Protein AF-A0A1Q6U2V7-F1 (afdb_monomer)

Solvent-accessible surface area (backbone atoms only — not comparable to full-atom values): 14766 Å² total; per-residue (Å²): 138,90,78,89,79,85,92,82,82,86,82,79,78,83,90,72,78,73,65,56,62,60,50,53,52,51,51,52,50,49,48,53,50,51,50,52,50,49,31,55,50,44,8,44,50,31,2,46,49,22,25,51,52,38,48,50,52,51,39,45,74,57,55,39,76,83,50,66,71,57,53,72,73,41,57,75,75,48,32,70,74,65,20,47,67,24,80,90,38,80,85,44,55,62,77,85,74,48,76,66,50,50,51,46,27,37,49,26,1,22,52,18,0,34,51,21,23,59,71,60,39,65,76,85,23,44,68,32,15,54,51,38,32,50,32,36,49,48,11,44,39,47,37,19,50,50,33,28,52,52,47,52,54,53,44,66,76,40,38,76,65,56,55,70,75,47,82,70,65,76,76,67,58,75,64,30,52,51,50,39,52,34,52,67,38,36,62,58,26,52,48,42,53,52,26,36,53,52,11,47,56,50,8,42,51,49,31,34,48,44,30,42,73,75,64,71,37,85,42,78,68,70,92,50,83,70,53,47,33,70,44,47,53,60,53,43,54,26,47,49,45,72,40,86,85,64,77,55,58,71,57,44,64,51,42,37,67,64,33,22,24,48,53,0,33,52,4,19,65,34,45,64,75,79,52,82,103

Foldseek 3Di:
DDDDDDDDDDDDDDDDPPPPVVVVVVVVVVVVVVLLVQLLVLLLVLLLVLLVVLVLVLCVVQPHDPDPVVQVVDDPCPDQLNFDDRPVCNPDTHRDCALVSLLSSLLSLQVSNLVSLCVRHDPQFNLQLVLLSVLCNQLLRVQLSVLLVVLLVVCVVCLVVVLVPQDQDDPDDPVSVVVNQLSSCQVSLVSNVVSNVVSNVVSQVVSQCCCCPVVVARANDDRDPLSCLSVQLSNQSSVCSVDPDDPSNSVSSSCNSVSSSSSSSCSSSGGPVVRPD

Structure (mmCIF, N/CA/C/O backbone):
data_AF-A0A1Q6U2V7-F1
#
_entry.id   AF-A0A1Q6U2V7-F1
#
loop_
_atom_site.group_PDB
_atom_site.id
_atom_site.type_symbol
_atom_site.label_atom_id
_atom_site.label_alt_id
_atom_site.label_comp_id
_atom_site.label_asym_id
_atom_site.label_entity_id
_atom_site.label_seq_id
_atom_site.pdbx_PDB_ins_code
_atom_site.Cartn_x
_atom_site.Cartn_y
_atom_site.Cartn_z
_atom_site.occupancy
_atom_site.B_iso_or_equiv
_atom_site.auth_seq_id
_atom_site.auth_comp_id
_atom_site.auth_asym_id
_atom_site.auth_atom_id
_atom_site.pdbx_PDB_model_num
ATOM 1 N N . MET A 1 1 ? 60.586 58.654 -44.969 1.00 37.75 1 MET A N 1
ATOM 2 C CA . MET A 1 1 ? 59.442 59.356 -45.590 1.00 37.75 1 MET A CA 1
ATOM 3 C C . MET A 1 1 ? 58.289 58.375 -45.659 1.00 37.75 1 MET A C 1
ATOM 5 O O . MET A 1 1 ? 58.408 57.366 -46.337 1.00 37.75 1 MET A O 1
ATOM 9 N N . SER A 1 2 ? 57.264 58.608 -44.839 1.00 32.47 2 SER A N 1
ATOM 10 C CA . SER A 1 2 ? 56.104 57.728 -44.679 1.00 32.47 2 SER A CA 1
ATOM 11 C C . SER A 1 2 ? 55.044 58.091 -45.714 1.00 32.47 2 SER A C 1
ATOM 13 O O . SER A 1 2 ? 54.710 59.267 -45.855 1.00 32.47 2 SER A O 1
ATOM 15 N N . VAL A 1 3 ? 54.545 57.091 -46.433 1.00 36.62 3 VAL A N 1
ATOM 16 C CA . VAL A 1 3 ? 53.457 57.213 -47.405 1.00 36.62 3 VAL A CA 1
ATOM 17 C C . VAL A 1 3 ? 52.292 56.386 -46.870 1.00 36.62 3 VAL A C 1
ATOM 19 O O . VAL A 1 3 ? 52.440 55.189 -46.631 1.00 36.62 3 VAL A O 1
ATOM 22 N N . ASN A 1 4 ? 51.150 57.036 -46.643 1.00 40.50 4 ASN A N 1
ATOM 23 C CA . ASN A 1 4 ? 49.890 56.374 -46.301 1.00 40.50 4 ASN A CA 1
ATOM 24 C C . ASN A 1 4 ? 49.443 55.427 -47.425 1.00 40.50 4 ASN A C 1
ATOM 26 O O . ASN A 1 4 ? 49.663 55.728 -48.601 1.00 40.50 4 ASN A O 1
ATOM 30 N N . PRO A 1 5 ? 48.669 54.384 -47.077 1.00 49.06 5 PRO A N 1
ATOM 31 C CA . PRO A 1 5 ? 47.396 54.239 -47.779 1.00 49.06 5 PRO A CA 1
ATOM 32 C C . PRO A 1 5 ? 46.206 53.819 -46.891 1.00 49.06 5 PRO A C 1
ATOM 34 O O . PRO A 1 5 ? 46.275 52.902 -46.083 1.00 49.06 5 PRO A O 1
ATOM 37 N N . ILE A 1 6 ? 45.104 54.543 -47.100 1.00 38.47 6 ILE A N 1
ATOM 38 C CA . ILE A 1 6 ? 43.754 54.075 -47.466 1.00 38.47 6 ILE A CA 1
ATOM 39 C C . ILE A 1 6 ? 43.190 52.835 -46.734 1.00 38.47 6 ILE A C 1
ATOM 41 O O . ILE A 1 6 ? 43.567 51.690 -46.957 1.00 38.47 6 ILE A O 1
ATOM 45 N N . THR A 1 7 ? 42.146 53.115 -45.955 1.00 46.47 7 THR A N 1
ATOM 46 C CA . THR A 1 7 ? 41.127 52.221 -45.386 1.00 46.47 7 THR A CA 1
ATOM 47 C C . THR A 1 7 ? 40.465 51.275 -46.396 1.00 46.47 7 THR A C 1
ATOM 49 O O . THR A 1 7 ? 39.969 51.739 -47.421 1.00 46.47 7 THR A O 1
ATOM 52 N N . SER A 1 8 ? 40.299 49.990 -46.050 1.00 35.09 8 SER A N 1
ATOM 53 C CA . SER A 1 8 ? 39.273 49.129 -46.661 1.00 35.09 8 SER A CA 1
ATOM 54 C C . SER A 1 8 ? 38.900 47.908 -45.798 1.00 35.09 8 SER A C 1
ATOM 56 O O . SER A 1 8 ? 39.730 47.064 -45.481 1.00 35.09 8 SER A O 1
ATOM 58 N N . PHE A 1 9 ? 37.608 47.858 -45.459 1.00 35.06 9 PHE A N 1
ATOM 59 C CA . PHE A 1 9 ? 36.738 46.696 -45.231 1.00 35.06 9 PHE A CA 1
ATOM 60 C C . PHE A 1 9 ? 37.055 45.652 -44.140 1.00 35.06 9 PHE A C 1
ATOM 62 O O . PHE A 1 9 ? 37.711 44.633 -44.336 1.00 35.06 9 PHE A O 1
ATOM 69 N N . LYS A 1 10 ? 36.353 45.824 -43.011 1.00 39.97 10 LYS A N 1
ATOM 70 C CA . LYS A 1 10 ? 35.999 44.771 -42.053 1.00 39.97 10 LYS A CA 1
ATOM 71 C C . LYS A 1 10 ? 34.926 43.869 -42.682 1.00 39.97 10 LYS A C 1
ATOM 73 O O . LYS A 1 10 ? 33.764 44.260 -42.774 1.00 39.97 10 LYS A O 1
ATOM 78 N N . ALA A 1 11 ? 35.305 42.670 -43.121 1.00 38.69 11 ALA A N 1
ATOM 79 C CA . ALA A 1 11 ? 34.354 41.663 -43.585 1.00 38.69 11 ALA A CA 1
ATOM 80 C C . ALA A 1 11 ? 33.530 41.132 -42.399 1.00 38.69 11 ALA A C 1
ATOM 82 O O . ALA A 1 11 ? 33.998 40.332 -41.589 1.00 38.69 11 ALA A O 1
ATOM 83 N N . ASN A 1 12 ? 32.290 41.602 -42.297 1.00 43.28 12 ASN A N 1
ATOM 84 C CA . ASN A 1 12 ? 31.268 41.052 -41.420 1.00 43.28 12 ASN A CA 1
ATOM 85 C C . ASN A 1 12 ? 30.789 39.719 -42.035 1.00 43.28 12 ASN A C 1
ATOM 87 O O . ASN A 1 12 ? 30.116 39.732 -43.065 1.00 43.28 12 ASN A O 1
ATOM 91 N N . ARG A 1 13 ? 31.161 38.565 -41.459 1.00 40.22 13 ARG A N 1
ATOM 92 C CA . ARG A 1 13 ? 30.546 37.276 -41.838 1.00 40.22 13 ARG A CA 1
ATOM 93 C C . ARG A 1 13 ? 29.178 37.162 -41.158 1.00 40.22 13 ARG A C 1
ATOM 95 O O . ARG A 1 13 ? 29.113 37.357 -39.944 1.00 40.22 13 ARG A O 1
ATOM 102 N N . PRO A 1 14 ? 28.100 36.822 -41.885 1.00 42.38 14 PRO A N 1
ATOM 103 C CA . PRO A 1 14 ? 26.788 36.675 -41.285 1.00 42.38 14 PRO A CA 1
ATOM 104 C C . PRO A 1 14 ? 26.690 35.385 -40.465 1.00 42.38 14 PRO A C 1
ATOM 106 O O . PRO A 1 14 ? 27.111 34.299 -40.864 1.00 42.38 14 PRO A O 1
ATOM 109 N N . SER A 1 15 ? 26.086 35.557 -39.299 1.00 52.28 15 SER A N 1
ATOM 110 C CA . SER A 1 15 ? 25.524 34.560 -38.405 1.00 52.28 15 SER A CA 1
ATOM 111 C C . SER A 1 15 ? 24.563 33.608 -39.127 1.00 52.28 15 SER A C 1
ATOM 113 O O . SER A 1 15 ? 23.520 34.021 -39.625 1.00 52.28 15 SER A O 1
ATOM 115 N N . SER A 1 16 ? 24.866 32.308 -39.138 1.00 46.19 16 SER A N 1
ATOM 116 C CA . SER A 1 16 ? 23.870 31.290 -39.528 1.00 46.19 16 SER A CA 1
ATOM 117 C C . SER A 1 16 ? 24.006 29.918 -38.854 1.00 46.19 16 SER A C 1
ATOM 119 O O . SER A 1 16 ? 23.116 29.093 -39.013 1.00 46.19 16 SER A O 1
ATOM 121 N N . VAL A 1 17 ? 25.017 29.675 -38.012 1.00 48.66 17 VAL A N 1
ATOM 122 C CA . VAL A 1 17 ? 25.205 28.341 -37.394 1.00 48.66 17 VAL A CA 1
ATOM 123 C C . VAL A 1 17 ? 24.427 28.154 -36.075 1.00 48.66 17 VAL A C 1
ATOM 125 O O . VAL A 1 17 ? 24.191 27.036 -35.648 1.00 48.66 17 VAL A O 1
ATOM 128 N N . VAL A 1 18 ? 23.919 29.219 -35.445 1.00 48.44 18 VAL A N 1
ATOM 129 C CA . VAL A 1 18 ? 23.329 29.126 -34.086 1.00 48.44 18 VAL A CA 1
ATOM 130 C C . VAL A 1 18 ? 21.836 28.730 -34.070 1.00 48.44 18 VAL A C 1
ATOM 132 O O . VAL A 1 18 ? 21.309 28.343 -33.027 1.00 48.44 18 VAL A O 1
ATOM 135 N N . ARG A 1 19 ? 21.125 28.789 -35.208 1.00 44.81 19 ARG A N 1
ATOM 136 C CA . ARG A 1 19 ? 19.667 28.533 -35.260 1.00 44.81 19 ARG A CA 1
ATOM 137 C C . ARG A 1 19 ? 19.266 27.062 -35.419 1.00 44.81 19 ARG A C 1
ATOM 139 O O . ARG A 1 19 ? 18.168 26.725 -34.995 1.00 44.81 19 ARG A O 1
ATOM 146 N N . ASN A 1 20 ? 20.115 26.193 -35.972 1.00 47.69 20 ASN A N 1
ATOM 147 C CA . ASN A 1 20 ? 19.744 24.784 -36.170 1.00 47.69 20 ASN A CA 1
ATOM 148 C C . ASN A 1 20 ? 19.912 23.951 -34.895 1.00 47.69 20 ASN A C 1
ATOM 150 O O . ASN A 1 20 ? 18.985 23.240 -34.523 1.00 47.69 20 ASN A O 1
ATOM 154 N N . ASP A 1 21 ? 21.014 24.107 -34.160 1.00 52.41 21 ASP A N 1
ATOM 155 C CA . ASP A 1 21 ? 21.253 23.312 -32.945 1.00 52.41 21 ASP A CA 1
ATOM 156 C C . ASP A 1 21 ? 20.227 23.602 -31.842 1.00 52.41 21 ASP A C 1
ATOM 158 O O . ASP A 1 21 ? 19.814 22.710 -31.105 1.00 52.41 21 ASP A O 1
ATOM 162 N N . SER A 1 22 ? 19.768 24.848 -31.730 1.00 53.72 22 SER A N 1
ATOM 163 C CA . SER A 1 22 ? 18.779 25.244 -30.723 1.00 53.72 22 SER A CA 1
ATOM 164 C C . SER A 1 22 ? 17.346 24.821 -31.077 1.00 53.72 22 SER A C 1
ATOM 166 O O . SER A 1 22 ? 16.538 24.617 -30.171 1.00 53.72 22 SER A O 1
ATOM 168 N N . VAL A 1 23 ? 17.025 24.630 -32.361 1.00 58.09 23 VAL A N 1
ATOM 169 C CA . VAL A 1 23 ? 15.735 24.077 -32.813 1.00 58.09 23 VAL A CA 1
ATOM 170 C C . VAL A 1 23 ? 15.733 22.549 -32.721 1.00 58.09 23 VAL A C 1
ATOM 172 O O . VAL A 1 23 ? 14.785 21.989 -32.176 1.00 58.09 23 VAL A O 1
ATOM 175 N N . VAL A 1 24 ? 16.820 21.886 -33.134 1.00 61.25 24 VAL A N 1
ATOM 176 C CA . VAL A 1 24 ? 16.989 20.423 -33.038 1.00 61.25 24 VAL A CA 1
ATOM 177 C C . VAL A 1 24 ? 16.955 19.955 -31.580 1.00 61.25 24 VAL A C 1
ATOM 179 O O . VAL A 1 24 ? 16.186 19.057 -31.246 1.00 61.25 24 VAL A O 1
ATOM 182 N N . ASN A 1 25 ? 17.674 20.631 -30.673 1.00 65.44 25 ASN A N 1
ATOM 183 C CA . ASN A 1 25 ? 17.613 20.312 -29.240 1.00 65.44 25 ASN A CA 1
ATOM 184 C C . ASN A 1 25 ? 16.200 20.493 -28.662 1.00 65.44 25 ASN A C 1
ATOM 186 O O . ASN A 1 25 ? 15.745 19.688 -27.853 1.00 65.44 25 ASN A O 1
ATOM 190 N N . LYS A 1 26 ? 15.464 21.518 -29.109 1.00 66.12 26 LYS A N 1
ATOM 191 C CA . LYS A 1 26 ? 14.107 21.795 -28.623 1.00 66.12 26 LYS A CA 1
ATOM 192 C C . LYS A 1 26 ? 13.088 20.764 -29.114 1.00 66.12 26 LYS A C 1
ATOM 194 O O . LYS A 1 26 ? 12.164 20.434 -28.371 1.00 66.12 26 LYS A O 1
ATOM 199 N N . GLU A 1 27 ? 13.246 20.247 -30.330 1.00 64.19 27 GLU A N 1
ATOM 200 C CA . GLU A 1 27 ? 12.428 19.153 -30.864 1.00 64.19 27 GLU A CA 1
ATOM 201 C C . GLU A 1 27 ? 12.737 17.814 -30.183 1.00 64.19 27 GLU A C 1
ATOM 203 O O . GLU A 1 27 ? 11.803 17.104 -29.799 1.00 64.19 27 GLU A O 1
ATOM 208 N N . ASP A 1 28 ? 14.013 17.505 -29.946 1.00 65.75 28 ASP A N 1
ATOM 209 C CA . ASP A 1 28 ? 14.442 16.300 -29.229 1.00 65.75 28 ASP A CA 1
ATOM 210 C C . ASP A 1 28 ? 13.991 16.301 -27.764 1.00 65.75 28 ASP A C 1
ATOM 212 O O . ASP A 1 28 ? 13.513 15.281 -27.255 1.00 65.75 28 ASP A O 1
ATOM 216 N N . ASP A 1 29 ? 14.048 17.450 -27.091 1.00 64.38 29 ASP A N 1
ATOM 217 C CA . ASP A 1 29 ? 13.531 17.614 -25.733 1.00 64.38 29 ASP A CA 1
ATOM 218 C C . ASP A 1 29 ? 12.003 17.494 -25.689 1.00 64.38 29 ASP A C 1
ATOM 220 O O . ASP A 1 29 ? 11.448 16.855 -24.788 1.00 64.38 29 ASP A O 1
ATOM 224 N N . LEU A 1 30 ? 11.292 18.035 -26.689 1.00 58.44 30 LEU A N 1
ATOM 225 C CA . LEU A 1 30 ? 9.844 17.847 -26.815 1.00 58.44 30 LEU A CA 1
ATOM 226 C C . LEU A 1 30 ? 9.483 16.378 -27.049 1.00 58.44 30 LEU A C 1
ATOM 228 O O . LEU A 1 30 ? 8.492 15.894 -26.496 1.00 58.44 30 LEU A O 1
ATOM 232 N N . LYS A 1 31 ? 10.266 15.672 -27.867 1.00 64.38 31 LYS A N 1
ATOM 233 C CA . LYS A 1 31 ? 10.055 14.263 -28.201 1.00 64.38 31 LYS A CA 1
ATOM 234 C C . LYS A 1 31 ? 10.317 13.373 -26.988 1.00 64.38 31 LYS A C 1
ATOM 236 O O . LYS A 1 31 ? 9.427 12.611 -26.621 1.00 64.38 31 LYS A O 1
ATOM 241 N N . LYS A 1 32 ? 11.431 13.575 -26.273 1.00 69.31 32 LYS A N 1
ATOM 242 C CA . LYS A 1 32 ? 11.732 12.913 -24.988 1.00 69.31 32 LYS A CA 1
ATOM 243 C C . LYS A 1 32 ? 10.689 13.219 -23.913 1.00 69.31 32 LYS A C 1
ATOM 245 O O . LYS A 1 32 ? 10.326 12.341 -23.132 1.00 69.31 32 LYS A O 1
ATOM 250 N N . SER A 1 33 ? 10.168 14.445 -23.874 1.00 68.06 33 SER A N 1
ATOM 251 C CA . SER A 1 33 ? 9.097 14.845 -22.953 1.00 68.06 33 SER A CA 1
ATOM 252 C C . SER A 1 33 ? 7.771 14.144 -23.269 1.00 68.06 33 SER A C 1
ATOM 254 O O . SER A 1 33 ? 7.110 13.632 -22.363 1.00 68.06 33 SER A O 1
ATOM 256 N N . LYS A 1 34 ? 7.391 14.056 -24.551 1.00 62.81 34 LYS A N 1
ATOM 257 C CA . LYS A 1 34 ? 6.198 13.319 -25.006 1.00 62.81 34 LYS A CA 1
ATOM 258 C C . LYS A 1 34 ? 6.330 11.816 -24.768 1.00 62.81 34 LYS A C 1
ATOM 260 O O . LYS A 1 34 ? 5.407 11.208 -24.239 1.00 62.81 34 LYS A O 1
ATOM 265 N N . GLU A 1 35 ? 7.479 11.234 -25.081 1.00 73.00 35 GLU A N 1
ATOM 266 C CA . GLU A 1 35 ? 7.779 9.820 -24.848 1.00 73.00 35 GLU A CA 1
ATOM 267 C C . GLU A 1 35 ? 7.770 9.487 -23.350 1.00 73.00 35 GLU A C 1
ATOM 269 O O . GLU A 1 35 ? 7.086 8.562 -22.917 1.00 73.00 35 GLU A O 1
ATOM 274 N N . GLY A 1 36 ? 8.384 10.335 -22.521 1.00 73.88 36 GLY A N 1
ATOM 275 C CA . GLY A 1 36 ? 8.311 10.232 -21.065 1.00 73.88 36 GLY A CA 1
ATOM 276 C C . GLY A 1 36 ? 6.885 10.349 -20.510 1.00 73.88 36 GLY A C 1
ATOM 277 O O . GLY A 1 36 ? 6.544 9.650 -19.554 1.00 73.88 36 GLY A O 1
ATOM 278 N N . LYS A 1 37 ? 6.025 11.192 -21.100 1.00 76.44 37 LYS A N 1
ATOM 279 C CA . LYS A 1 37 ? 4.594 11.275 -20.747 1.00 76.44 37 LYS A CA 1
ATOM 280 C C . LYS A 1 37 ? 3.821 10.021 -21.168 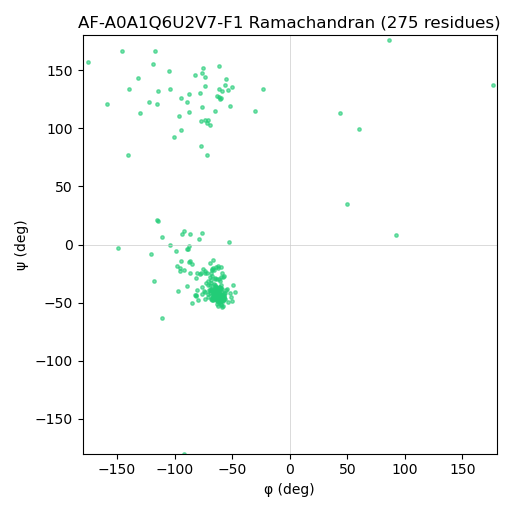1.00 76.44 37 LYS A C 1
ATOM 282 O O . LYS A 1 37 ? 2.982 9.556 -20.395 1.00 76.44 37 LYS A O 1
ATOM 287 N N . ASN A 1 38 ? 4.126 9.449 -22.330 1.00 84.50 38 ASN A N 1
ATOM 288 C CA . ASN A 1 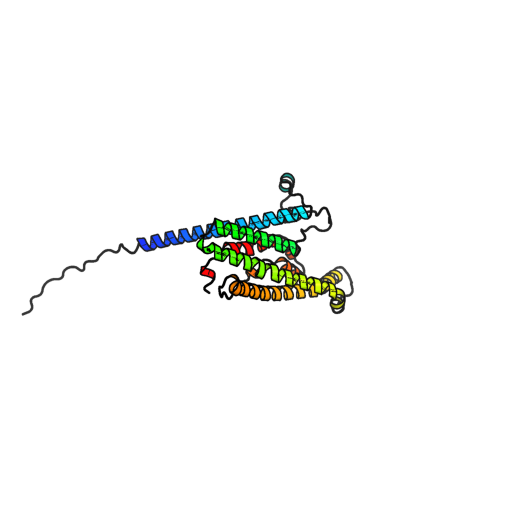38 ? 3.501 8.218 -22.816 1.00 84.50 38 ASN A CA 1
ATOM 289 C C . ASN A 1 38 ? 3.877 7.014 -21.945 1.00 84.50 38 ASN A C 1
ATOM 291 O O . ASN A 1 38 ? 2.993 6.254 -21.561 1.00 84.50 38 ASN A O 1
ATOM 295 N N . ILE A 1 39 ? 5.146 6.902 -21.536 1.00 89.94 39 ILE A N 1
ATOM 296 C CA . ILE A 1 39 ? 5.615 5.875 -20.594 1.00 89.94 39 ILE A CA 1
ATOM 297 C C . ILE A 1 39 ? 4.880 5.993 -19.257 1.00 89.94 39 ILE A C 1
ATOM 299 O O . ILE A 1 39 ? 4.313 5.016 -18.775 1.00 89.94 39 ILE A O 1
ATOM 303 N N . LYS A 1 40 ? 4.846 7.196 -18.665 1.00 91.19 40 LYS A N 1
ATOM 304 C CA . LYS A 1 40 ? 4.146 7.447 -17.391 1.00 91.19 40 LYS A CA 1
ATOM 305 C C . LYS A 1 40 ? 2.676 7.068 -17.458 1.00 91.19 40 LYS A C 1
ATOM 307 O O . LYS A 1 40 ? 2.172 6.429 -16.539 1.00 91.19 40 LYS A O 1
ATOM 312 N N . THR A 1 41 ? 2.012 7.430 -18.549 1.00 91.94 41 THR A N 1
ATOM 313 C CA . THR A 1 41 ? 0.598 7.111 -18.759 1.00 91.94 41 THR A CA 1
ATOM 314 C C . THR A 1 41 ? 0.396 5.609 -18.939 1.00 91.94 41 THR A C 1
ATOM 316 O O . THR A 1 41 ? -0.455 5.033 -18.271 1.00 91.94 41 THR A O 1
ATOM 319 N N . GLY A 1 42 ? 1.210 4.955 -19.773 1.00 92.12 42 GLY A N 1
ATOM 320 C CA . GLY A 1 42 ? 1.142 3.513 -20.008 1.00 92.12 42 GLY A CA 1
ATOM 321 C C . GLY A 1 42 ? 1.358 2.703 -18.731 1.00 92.12 42 GLY A C 1
ATOM 322 O O . GLY A 1 42 ? 0.535 1.857 -18.400 1.00 92.12 42 GLY A O 1
ATOM 323 N N . VAL A 1 43 ? 2.401 3.026 -17.963 1.00 94.50 43 VAL A N 1
ATOM 324 C CA . VAL A 1 43 ? 2.703 2.390 -16.670 1.00 94.50 43 VAL A CA 1
ATOM 325 C C . VAL A 1 43 ? 1.582 2.609 -15.649 1.00 94.50 43 VAL A C 1
ATOM 327 O O . VAL A 1 43 ? 1.202 1.680 -14.935 1.00 94.50 43 VAL A O 1
ATOM 330 N N . ALA A 1 44 ? 1.035 3.825 -15.564 1.00 94.38 44 ALA A N 1
ATOM 331 C CA . ALA A 1 44 ? -0.072 4.116 -14.657 1.00 94.38 44 ALA A CA 1
ATOM 332 C C . ALA A 1 44 ? -1.337 3.337 -15.030 1.00 94.38 44 ALA A C 1
ATOM 334 O O . ALA A 1 44 ? -1.986 2.773 -14.149 1.00 94.38 44 ALA A O 1
ATOM 335 N N . LEU A 1 45 ? -1.656 3.253 -16.324 1.00 94.56 45 LEU A N 1
ATOM 336 C CA . LEU A 1 45 ? -2.797 2.491 -16.820 1.00 94.56 45 LEU A CA 1
ATOM 337 C C . LEU A 1 45 ? -2.642 0.999 -16.533 1.00 94.56 45 LEU A C 1
ATOM 339 O O . LEU A 1 45 ? -3.571 0.390 -16.016 1.00 94.56 45 LEU A O 1
ATOM 343 N N . THR A 1 46 ? -1.485 0.401 -16.810 1.00 95.31 46 THR A N 1
ATOM 344 C CA . THR A 1 46 ? -1.285 -1.035 -16.569 1.00 95.31 46 THR A CA 1
ATOM 345 C C . THR A 1 46 ? -1.238 -1.376 -15.081 1.00 95.31 46 THR A C 1
ATOM 347 O O . THR A 1 46 ? -1.770 -2.414 -14.691 1.00 95.31 46 THR A O 1
ATOM 350 N N . SER A 1 47 ? -0.682 -0.501 -14.237 1.00 95.00 47 SER A N 1
ATOM 351 C CA . SER A 1 47 ? -0.766 -0.631 -12.775 1.00 95.00 47 SER A CA 1
ATOM 352 C C . SER A 1 47 ? -2.225 -0.592 -12.299 1.00 95.00 47 SER A C 1
ATOM 354 O O . SER A 1 47 ? -2.683 -1.507 -11.611 1.00 95.00 47 SER A O 1
ATOM 356 N N . ALA A 1 48 ? -3.001 0.399 -12.754 1.00 92.75 48 ALA A N 1
ATOM 357 C CA . ALA A 1 48 ? -4.420 0.521 -12.424 1.00 92.75 48 ALA A CA 1
ATOM 358 C C . ALA A 1 48 ? -5.254 -0.667 -12.931 1.00 92.75 48 ALA A C 1
ATOM 360 O O . ALA A 1 48 ? -6.152 -1.128 -12.229 1.00 92.75 48 ALA A O 1
ATOM 361 N N . LEU A 1 49 ? -4.945 -1.203 -14.117 1.00 93.50 49 LEU A N 1
ATOM 362 C CA . LEU A 1 49 ? -5.567 -2.422 -14.641 1.00 93.50 49 LEU A CA 1
ATOM 363 C C . LEU A 1 49 ? -5.247 -3.640 -13.765 1.00 93.50 49 LEU A C 1
ATOM 365 O O . LEU A 1 49 ? -6.142 -4.443 -13.492 1.00 93.50 49 LEU A O 1
ATOM 369 N N . GLY A 1 50 ? -4.006 -3.762 -13.287 1.00 94.31 50 GLY A N 1
ATOM 370 C CA . GLY A 1 50 ? -3.602 -4.794 -12.332 1.00 94.31 50 GLY A CA 1
ATOM 371 C C . GLY A 1 50 ? -4.420 -4.722 -11.042 1.00 94.31 50 GLY A C 1
ATOM 372 O O . GLY A 1 50 ? -5.082 -5.695 -10.673 1.00 94.31 50 GLY A O 1
ATOM 373 N N . VAL A 1 51 ? -4.463 -3.545 -10.411 1.00 90.88 51 VAL A N 1
ATOM 374 C CA . VAL A 1 51 ? -5.273 -3.298 -9.205 1.00 90.88 51 VAL A CA 1
ATOM 375 C C . VAL A 1 51 ? -6.751 -3.581 -9.457 1.00 90.88 51 VAL A C 1
ATOM 377 O O . VAL A 1 51 ? -7.369 -4.304 -8.682 1.00 90.88 51 VAL A O 1
ATOM 380 N N . GLY A 1 52 ? -7.325 -3.069 -10.547 1.00 88.38 52 GLY A N 1
ATOM 381 C CA . GLY A 1 52 ? -8.733 -3.275 -10.888 1.00 88.38 52 GLY A CA 1
ATOM 382 C C . GLY A 1 52 ? -9.086 -4.751 -11.084 1.00 88.38 52 GLY A C 1
ATOM 383 O O . GLY A 1 52 ? -10.139 -5.201 -10.633 1.00 88.38 52 GLY A O 1
ATOM 384 N N . THR A 1 53 ? -8.182 -5.528 -11.686 1.00 89.56 53 THR A N 1
ATOM 385 C CA . THR A 1 53 ? -8.350 -6.978 -11.869 1.00 89.56 53 THR A CA 1
ATOM 386 C C . THR A 1 53 ? -8.317 -7.718 -10.531 1.00 89.56 53 THR A C 1
ATOM 388 O O . THR A 1 53 ? -9.184 -8.554 -10.263 1.00 89.56 53 THR A O 1
ATOM 391 N N . ALA A 1 54 ? -7.356 -7.393 -9.662 1.00 89.94 54 ALA A N 1
ATOM 392 C CA . ALA A 1 54 ? -7.279 -7.966 -8.319 1.00 89.94 54 ALA A CA 1
ATOM 393 C C . ALA A 1 54 ? -8.507 -7.595 -7.478 1.00 89.94 54 ALA A C 1
ATOM 395 O O . ALA A 1 54 ? -9.111 -8.466 -6.856 1.00 89.94 54 ALA A O 1
ATOM 396 N N . LEU A 1 55 ? -8.942 -6.339 -7.542 1.00 84.94 55 LEU A N 1
ATOM 397 C CA . LEU A 1 55 ? -10.124 -5.841 -6.848 1.00 84.94 55 LEU A CA 1
ATOM 398 C C . LEU A 1 55 ? -11.400 -6.545 -7.314 1.00 84.94 55 LEU A C 1
ATOM 400 O O . LEU A 1 55 ? -12.222 -6.930 -6.488 1.00 84.94 55 LEU A O 1
ATOM 404 N N . ALA A 1 56 ? -11.548 -6.790 -8.618 1.00 83.75 56 ALA A N 1
ATOM 405 C CA . ALA A 1 56 ? -12.645 -7.595 -9.143 1.00 83.75 56 ALA A CA 1
ATOM 406 C C . ALA A 1 56 ? -12.598 -9.029 -8.585 1.00 83.75 56 ALA A C 1
ATOM 408 O O . ALA A 1 56 ? -13.615 -9.549 -8.125 1.00 83.75 56 ALA A O 1
ATOM 409 N N . CYS A 1 57 ? -11.421 -9.661 -8.562 1.00 85.44 57 CYS A N 1
ATOM 410 C CA . CYS A 1 57 ? -11.251 -11.004 -8.005 1.00 85.44 57 CYS A CA 1
ATOM 411 C C . CYS A 1 57 ? -11.622 -11.067 -6.513 1.00 85.44 57 CYS A C 1
ATOM 413 O O . CYS A 1 57 ? -12.395 -11.941 -6.112 1.00 85.44 57 CYS A O 1
ATOM 415 N N . ILE A 1 58 ? -11.139 -10.112 -5.712 1.00 82.38 58 ILE A N 1
ATOM 416 C CA . ILE A 1 58 ? -11.453 -9.976 -4.282 1.00 82.38 58 ILE A CA 1
ATOM 417 C C . ILE A 1 58 ? -12.958 -9.769 -4.091 1.00 82.38 58 ILE A C 1
ATOM 419 O O . ILE A 1 58 ? -13.590 -10.517 -3.346 1.00 82.38 58 ILE A O 1
ATOM 423 N N . ALA A 1 59 ? -13.566 -8.849 -4.842 1.00 77.12 59 ALA A N 1
ATOM 424 C CA . ALA A 1 59 ? -15.002 -8.603 -4.788 1.00 77.12 59 ALA A CA 1
ATOM 425 C C . ALA A 1 59 ? -15.802 -9.885 -5.092 1.00 77.12 59 ALA A C 1
ATOM 427 O O . ALA A 1 59 ? -16.720 -10.240 -4.353 1.00 77.12 59 ALA A O 1
ATOM 428 N N . LYS A 1 60 ? -15.428 -10.654 -6.123 1.00 80.12 60 LYS A N 1
ATOM 429 C CA . LYS A 1 60 ? -16.086 -11.937 -6.422 1.00 80.12 60 LYS A CA 1
ATOM 430 C C . LYS A 1 60 ? -15.950 -12.938 -5.271 1.00 80.12 60 LYS A C 1
ATOM 432 O O . LYS A 1 60 ? -16.936 -13.590 -4.930 1.00 80.12 60 LYS A O 1
ATOM 437 N N . LYS A 1 61 ? -14.762 -13.055 -4.663 1.00 79.56 61 LYS A N 1
ATOM 438 C CA . LYS A 1 61 ? -14.516 -13.937 -3.504 1.00 79.56 61 LYS A CA 1
ATOM 439 C C . LYS A 1 61 ? -15.367 -13.549 -2.292 1.00 79.56 61 LYS A C 1
ATOM 441 O O . LYS A 1 61 ? -15.904 -14.428 -1.624 1.00 79.56 61 LYS A O 1
ATOM 446 N N . GLN A 1 62 ? -15.556 -12.252 -2.063 1.00 72.75 62 GLN A N 1
ATOM 447 C CA . GLN A 1 62 ? -16.392 -11.708 -0.988 1.00 72.75 62 GLN A CA 1
ATOM 448 C C . GLN A 1 62 ? -17.902 -11.742 -1.308 1.00 72.75 62 GLN A C 1
ATOM 450 O O . GLN A 1 62 ? -18.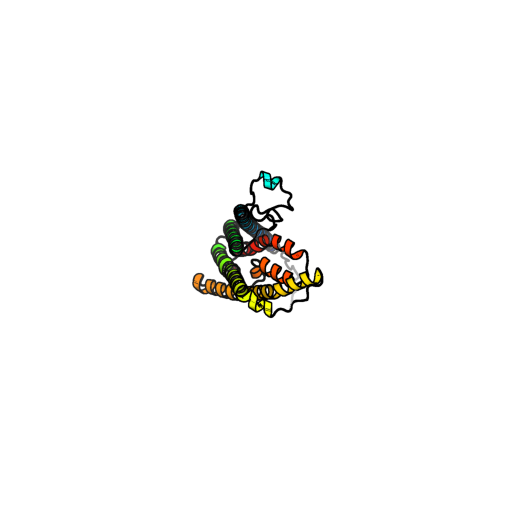724 -11.283 -0.520 1.00 72.75 62 GLN A O 1
ATOM 455 N N . GLY A 1 63 ? -18.303 -12.334 -2.441 1.00 69.06 63 GLY A N 1
ATOM 456 C CA . GLY A 1 63 ? -19.707 -12.573 -2.789 1.00 69.06 63 GLY A CA 1
ATOM 457 C C . GLY A 1 63 ? -20.371 -11.465 -3.610 1.00 69.06 63 GLY A C 1
ATOM 458 O O . GLY A 1 63 ? -21.582 -11.531 -3.849 1.00 69.06 63 GLY A O 1
ATOM 459 N N . PHE A 1 64 ? -19.608 -10.478 -4.085 1.00 69.81 64 PHE A N 1
ATOM 460 C CA . PHE A 1 64 ? -20.104 -9.457 -5.003 1.00 69.81 64 PHE A CA 1
ATOM 461 C C . PHE A 1 64 ? -20.313 -10.029 -6.410 1.00 69.81 64 PHE A C 1
ATOM 463 O O . PHE A 1 64 ? -19.557 -10.866 -6.908 1.00 69.81 64 PHE A O 1
ATOM 470 N N . SER A 1 65 ? -21.355 -9.552 -7.090 1.00 65.38 65 SER A N 1
ATOM 471 C CA . SER A 1 65 ? -21.679 -9.988 -8.449 1.00 65.38 65 SER A CA 1
ATOM 472 C C . SER A 1 65 ? -20.932 -9.144 -9.480 1.00 65.38 65 SER A C 1
ATOM 474 O O . SER A 1 65 ? -21.259 -7.978 -9.665 1.00 65.38 65 SER A O 1
ATOM 476 N N . LEU A 1 66 ? -20.003 -9.754 -10.219 1.00 69.38 66 LEU A N 1
ATOM 477 C CA . LEU A 1 66 ? -19.261 -9.098 -11.309 1.00 69.38 66 LEU A CA 1
ATOM 478 C C . LEU A 1 66 ? -19.967 -9.136 -12.679 1.00 69.38 66 LEU A C 1
ATOM 480 O O . LEU A 1 66 ? -19.366 -8.835 -13.705 1.00 69.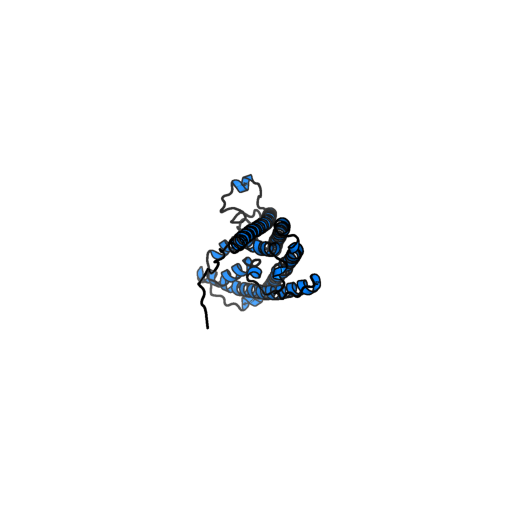38 66 LEU A O 1
ATOM 484 N N . SER A 1 67 ? -21.226 -9.566 -12.739 1.00 71.94 67 SER A N 1
ATOM 485 C CA . SER A 1 67 ? -21.965 -9.665 -14.005 1.00 71.94 67 SER A CA 1
ATOM 486 C C . SER A 1 67 ? -22.099 -8.283 -14.674 1.00 71.94 67 SER A C 1
ATOM 488 O O . SER A 1 67 ? -22.657 -7.387 -14.025 1.00 71.94 67 SER A O 1
ATOM 490 N N . PRO A 1 68 ? -21.702 -8.114 -15.953 1.00 71.56 68 PRO A N 1
ATOM 491 C CA . PRO A 1 68 ? -21.732 -6.824 -16.652 1.00 71.56 68 PRO A CA 1
ATOM 492 C C . PRO A 1 68 ? -23.091 -6.122 -16.588 1.00 71.56 68 PRO A C 1
ATOM 494 O O . PRO A 1 68 ? -23.159 -4.929 -16.306 1.00 71.56 68 PRO A O 1
ATOM 497 N N . SER A 1 69 ? -24.184 -6.874 -16.746 1.00 68.56 69 SER A N 1
ATOM 498 C CA . SER A 1 69 ? -25.547 -6.337 -16.670 1.00 68.56 69 SER A CA 1
ATOM 499 C C . SER A 1 69 ? -25.894 -5.784 -15.288 1.00 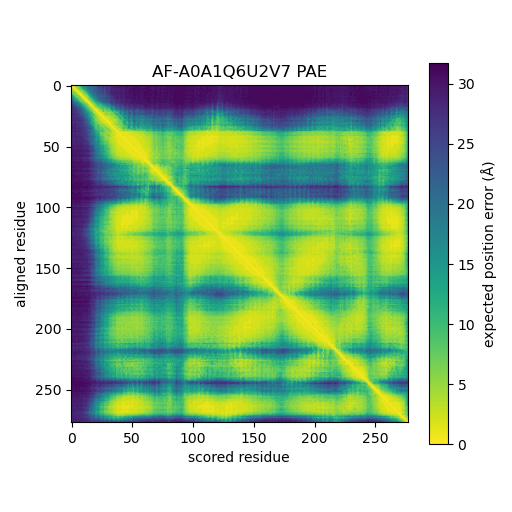68.56 69 SER A C 1
ATOM 501 O O . SER A 1 69 ? -26.557 -4.758 -15.194 1.00 68.56 69 SER A O 1
ATOM 503 N N . LYS A 1 70 ? -25.419 -6.409 -14.200 1.00 67.88 70 LYS A N 1
ATOM 504 C CA . LYS A 1 70 ? -25.647 -5.862 -12.853 1.00 67.88 70 LYS A CA 1
ATOM 505 C C . LYS A 1 70 ? -24.768 -4.651 -12.590 1.00 67.88 70 LYS A C 1
ATOM 507 O O . LYS A 1 70 ? -25.283 -3.693 -12.041 1.00 67.88 70 LYS A O 1
ATOM 512 N N . ILE A 1 71 ? -23.505 -4.649 -13.024 1.00 69.31 71 ILE A N 1
ATOM 513 C CA . ILE A 1 71 ? -22.619 -3.480 -12.877 1.00 69.31 71 ILE A CA 1
ATOM 514 C C . ILE A 1 71 ? -23.204 -2.272 -13.619 1.00 69.31 71 ILE A C 1
ATOM 516 O O . ILE A 1 71 ? -23.329 -1.200 -13.036 1.00 69.31 71 ILE A O 1
ATOM 520 N N . LYS A 1 72 ? -23.641 -2.465 -14.871 1.00 71.81 72 LYS A N 1
ATOM 521 C CA . LYS A 1 72 ? -24.267 -1.421 -15.696 1.00 71.81 72 LYS A CA 1
ATOM 522 C C . LYS A 1 72 ? -25.531 -0.846 -15.054 1.00 71.81 72 LYS A C 1
ATOM 524 O O . LYS A 1 72 ? -25.760 0.355 -15.129 1.00 71.81 72 LYS A O 1
ATOM 529 N N . ASN A 1 73 ? -26.328 -1.700 -14.416 1.00 70.56 73 ASN A N 1
ATOM 530 C CA . ASN A 1 73 ? -27.577 -1.302 -13.768 1.00 70.56 73 ASN A CA 1
ATOM 531 C C . ASN A 1 73 ? -27.379 -0.830 -12.317 1.00 70.56 73 ASN A C 1
ATOM 533 O O . ASN A 1 73 ? -28.350 -0.456 -11.663 1.00 70.56 73 ASN A O 1
ATOM 537 N N . THR A 1 74 ? -26.148 -0.849 -11.799 1.00 65.50 74 THR A N 1
ATOM 538 C CA . THR A 1 74 ? -25.839 -0.384 -10.446 1.00 65.50 74 THR A CA 1
ATOM 539 C C . THR A 1 74 ? -25.393 1.080 -10.498 1.00 65.50 74 THR A C 1
ATOM 541 O O . THR A 1 74 ? -24.445 1.392 -11.226 1.00 65.50 74 THR A O 1
ATOM 544 N N . PRO A 1 75 ? -26.018 1.989 -9.727 1.00 67.00 75 PRO A N 1
ATOM 545 C CA . PRO A 1 75 ? -25.559 3.371 -9.618 1.00 67.00 75 PRO A CA 1
ATOM 546 C C . PRO A 1 75 ? -24.088 3.445 -9.185 1.00 67.00 75 PRO A C 1
ATOM 548 O O . PRO A 1 75 ? -23.664 2.689 -8.319 1.00 67.00 75 PRO A O 1
ATOM 551 N N . ILE A 1 76 ? -23.314 4.395 -9.725 1.00 63.47 76 ILE A N 1
ATOM 552 C CA . ILE A 1 76 ? -21.862 4.530 -9.453 1.00 63.47 76 ILE A CA 1
ATOM 553 C C . ILE A 1 76 ? -21.559 4.617 -7.947 1.00 63.47 76 ILE A C 1
ATOM 555 O O . ILE A 1 76 ? -20.596 4.032 -7.458 1.00 63.47 76 ILE A O 1
ATOM 559 N N . LYS A 1 77 ? -22.418 5.310 -7.187 1.00 58.34 77 LYS A N 1
ATOM 560 C CA . LYS A 1 77 ? -22.312 5.450 -5.722 1.00 58.34 77 LYS A CA 1
ATOM 561 C C . LYS A 1 77 ? -22.415 4.122 -4.957 1.00 58.34 77 LYS A C 1
ATOM 563 O O . LYS A 1 77 ? -22.014 4.076 -3.796 1.00 58.34 77 LYS A O 1
ATOM 568 N N . ASP A 1 78 ? -22.947 3.099 -5.617 1.00 60.31 78 ASP A N 1
ATOM 569 C CA . ASP A 1 78 ? -23.232 1.760 -5.121 1.00 60.31 78 ASP A CA 1
ATOM 570 C C . ASP A 1 78 ? -22.360 0.720 -5.859 1.00 60.31 78 ASP A C 1
ATOM 572 O O . ASP A 1 78 ? -22.683 -0.452 -5.921 1.00 60.31 78 ASP A O 1
ATOM 576 N N . TRP A 1 79 ? -21.238 1.087 -6.474 1.00 62.56 79 TRP A N 1
ATOM 577 C CA . TRP A 1 79 ? -20.298 0.071 -6.970 1.00 62.56 79 TRP A CA 1
ATOM 578 C C . TRP A 1 79 ? -19.509 -0.549 -5.824 1.00 62.56 79 TRP A C 1
ATOM 580 O O . TRP A 1 79 ? -19.234 0.151 -4.866 1.00 62.56 79 TRP A O 1
ATOM 590 N N . ALA A 1 80 ? -19.052 -1.804 -5.927 1.00 58.00 80 ALA A N 1
ATOM 591 C CA . ALA A 1 80 ? -18.306 -2.479 -4.847 1.00 58.00 80 ALA A CA 1
ATOM 592 C C . ALA A 1 80 ? -17.147 -1.632 -4.271 1.00 58.00 80 ALA A C 1
ATOM 594 O O . ALA A 1 80 ? -16.935 -1.618 -3.065 1.00 58.00 80 ALA A O 1
ATOM 595 N N . ILE A 1 81 ? -16.480 -0.844 -5.122 1.00 55.06 81 ILE A N 1
ATOM 596 C CA . ILE A 1 81 ? -15.429 0.123 -4.758 1.00 55.06 81 ILE A CA 1
ATOM 597 C C . ILE A 1 81 ? -15.909 1.339 -3.933 1.00 55.06 81 ILE A C 1
ATOM 599 O O . ILE A 1 81 ? -15.109 1.990 -3.270 1.00 55.06 81 ILE A O 1
ATOM 603 N N . PHE A 1 82 ? -17.205 1.659 -3.968 1.00 52.00 82 PHE A N 1
ATOM 604 C CA . PHE A 1 82 ? -17.843 2.811 -3.324 1.00 52.00 82 PHE A CA 1
ATOM 605 C C . PHE A 1 82 ? -18.904 2.436 -2.268 1.00 52.00 82 PHE A C 1
ATOM 607 O O . PHE A 1 82 ? -19.050 3.189 -1.305 1.00 52.00 82 PHE A O 1
ATOM 614 N N . LYS A 1 83 ? -19.619 1.317 -2.414 1.00 46.09 83 LYS A N 1
ATOM 615 C CA . LYS A 1 83 ? -20.589 0.666 -1.504 1.00 46.09 83 LYS A CA 1
ATOM 616 C C . LYS A 1 83 ? -21.153 -0.553 -2.243 1.00 46.09 83 LYS A C 1
ATOM 618 O O . LYS A 1 83 ? -21.527 -0.368 -3.380 1.00 46.09 83 LYS A O 1
ATOM 623 N N . ILE A 1 84 ? -21.320 -1.731 -1.636 1.00 46.72 84 ILE A N 1
ATOM 624 C CA . ILE A 1 84 ? -22.532 -2.577 -1.796 1.00 46.72 84 ILE A CA 1
ATOM 625 C C . ILE A 1 84 ? -22.469 -3.811 -0.881 1.00 46.72 84 ILE A C 1
ATOM 627 O O . ILE A 1 84 ? -21.411 -4.231 -0.438 1.00 46.72 84 ILE A O 1
ATOM 631 N N . TYR A 1 85 ? -23.659 -4.342 -0.603 1.00 46.06 85 TYR A N 1
ATOM 632 C CA . TYR A 1 85 ? -24.012 -5.596 0.060 1.00 46.06 85 TYR A CA 1
ATOM 633 C C . TYR A 1 85 ? -23.027 -6.768 -0.101 1.00 46.06 85 TYR A C 1
ATOM 635 O O . TYR A 1 85 ? -22.921 -7.388 -1.164 1.00 46.06 85 TYR A O 1
ATOM 643 N N . ASN A 1 86 ? -22.441 -7.158 1.027 1.00 50.31 86 ASN A N 1
ATOM 644 C CA . ASN A 1 86 ? -21.909 -8.489 1.250 1.00 50.31 86 ASN A CA 1
ATOM 645 C C . ASN A 1 86 ? -23.086 -9.450 1.524 1.00 50.31 86 ASN A C 1
ATOM 647 O O . ASN A 1 86 ? -23.825 -9.280 2.491 1.00 50.31 86 ASN A O 1
ATOM 651 N N . LYS A 1 87 ? -23.290 -10.473 0.680 1.00 49.47 87 LYS A N 1
ATOM 652 C CA . LYS A 1 87 ? -24.366 -11.471 0.880 1.00 49.47 87 LYS A CA 1
ATOM 653 C C . LYS A 1 87 ? -24.217 -12.285 2.173 1.00 49.47 87 LYS A C 1
ATOM 655 O O . LYS A 1 87 ? -25.194 -12.890 2.599 1.00 49.47 87 LYS A O 1
ATOM 660 N N . LYS A 1 88 ? -23.013 -12.336 2.752 1.00 51.44 88 LYS A N 1
ATOM 661 C CA . LYS A 1 88 ? -22.710 -13.040 4.005 1.00 51.44 88 LYS A CA 1
ATOM 662 C C . LYS A 1 88 ? -22.761 -12.127 5.235 1.00 51.44 88 LYS A C 1
ATOM 664 O O . LYS A 1 88 ? -22.935 -12.644 6.328 1.00 51.44 88 LYS A O 1
ATOM 669 N N . HIS A 1 89 ? -22.658 -10.810 5.041 1.00 49.91 89 HIS A N 1
ATOM 670 C CA . HIS A 1 89 ? -22.647 -9.798 6.102 1.00 49.91 89 HIS A CA 1
ATOM 671 C C . HIS A 1 89 ? -23.461 -8.561 5.678 1.00 49.91 89 HIS A C 1
ATOM 673 O O . HIS A 1 89 ? -22.889 -7.551 5.265 1.00 49.91 89 HIS A O 1
ATOM 679 N N . PRO A 1 90 ? -24.806 -8.615 5.716 1.00 51.25 90 PRO A N 1
ATOM 680 C CA . PRO A 1 90 ? -25.668 -7.495 5.311 1.00 51.25 90 PRO A CA 1
ATOM 681 C C . PRO A 1 90 ? -25.438 -6.209 6.137 1.00 51.25 90 PRO A C 1
ATOM 683 O O . PRO A 1 90 ? -25.772 -5.106 5.692 1.00 51.25 90 PRO A O 1
ATOM 686 N N . GLU A 1 91 ? -24.834 -6.336 7.318 1.00 46.66 91 GLU A N 1
ATOM 687 C CA . GLU A 1 91 ? -24.378 -5.257 8.193 1.00 46.66 91 GLU A CA 1
ATOM 688 C C . GLU A 1 91 ? -23.055 -4.590 7.764 1.00 46.66 91 GLU A C 1
ATOM 690 O O . GLU A 1 91 ? -22.867 -3.405 8.061 1.00 46.66 91 GLU A O 1
ATOM 695 N N . SER A 1 92 ? -22.167 -5.275 7.027 1.00 45.34 92 SER A N 1
ATOM 696 C CA . SER A 1 92 ? -20.898 -4.707 6.553 1.00 45.34 92 SER A CA 1
ATOM 697 C C . SER A 1 92 ? -21.038 -4.181 5.117 1.00 45.34 92 SER A C 1
ATOM 699 O O . SER A 1 92 ? -21.255 -4.897 4.140 1.00 45.34 92 SER A O 1
ATOM 701 N N . ARG A 1 93 ? -20.992 -2.849 4.985 1.00 48.78 93 ARG A N 1
ATOM 702 C CA . ARG A 1 93 ? -21.229 -2.128 3.716 1.00 48.78 93 ARG A CA 1
ATOM 703 C C . ARG A 1 93 ? -19.946 -1.822 2.929 1.00 48.78 93 ARG A C 1
ATOM 705 O O . ARG A 1 93 ? -20.002 -1.035 1.981 1.00 48.78 93 ARG A O 1
ATOM 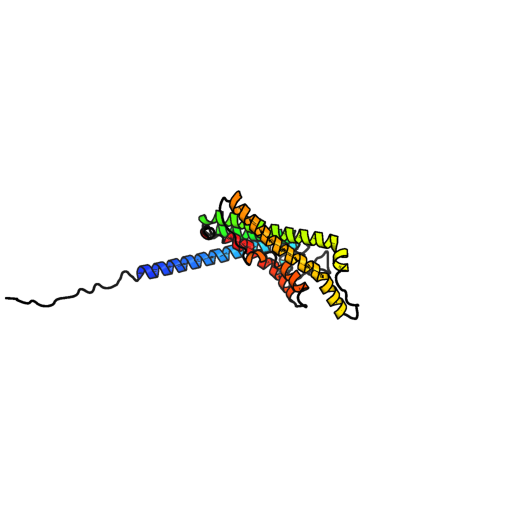712 N N . LEU A 1 94 ? -18.809 -2.381 3.342 1.00 53.81 94 LEU A N 1
ATOM 713 C CA . LEU A 1 94 ? -17.473 -2.104 2.807 1.00 53.81 94 LEU A CA 1
ATOM 714 C C . LEU A 1 94 ? -16.754 -3.428 2.514 1.00 53.81 94 LEU A C 1
ATOM 716 O O . LEU A 1 94 ? -16.924 -4.383 3.267 1.00 53.81 94 LEU A O 1
ATOM 720 N N . MET A 1 95 ? -15.971 -3.478 1.430 1.00 54.31 95 MET A N 1
ATOM 721 C CA . MET A 1 95 ? -15.022 -4.575 1.216 1.00 54.31 95 MET A CA 1
ATOM 722 C C . MET A 1 95 ? -14.026 -4.575 2.374 1.00 54.31 95 MET A C 1
ATOM 724 O O . MET A 1 95 ? -13.407 -3.546 2.651 1.00 54.31 95 MET A O 1
ATOM 728 N N . GLU A 1 96 ? -13.892 -5.713 3.046 1.00 61.53 96 GLU A N 1
ATOM 729 C CA . GLU A 1 96 ? -12.848 -5.910 4.045 1.00 61.53 96 GLU A CA 1
ATOM 730 C C . GLU A 1 96 ? -11.552 -6.151 3.281 1.00 61.53 96 GLU A C 1
ATOM 732 O O . GLU A 1 96 ? -11.385 -7.165 2.605 1.00 61.53 96 GLU A O 1
ATOM 737 N N . ILE A 1 97 ? -10.684 -5.147 3.282 1.00 66.62 97 ILE A N 1
ATOM 738 C CA . ILE A 1 97 ? -9.338 -5.269 2.744 1.00 66.62 97 ILE A CA 1
ATOM 739 C C . ILE A 1 97 ? -8.471 -5.625 3.952 1.00 66.62 97 ILE A C 1
ATOM 741 O O . ILE A 1 97 ? -8.159 -4.752 4.757 1.00 66.62 97 ILE A O 1
ATOM 745 N N . GLU A 1 98 ? -8.165 -6.911 4.127 1.00 73.25 98 GLU A N 1
ATOM 746 C CA . GLU A 1 98 ? -7.235 -7.372 5.158 1.00 73.25 98 GLU A CA 1
ATOM 747 C C . GLU A 1 98 ? -5.802 -7.444 4.599 1.00 73.25 98 GLU A C 1
ATOM 749 O O . GLU A 1 98 ? -5.545 -7.159 3.427 1.00 73.25 98 GLU A O 1
ATOM 754 N N . GLU A 1 99 ? -4.844 -7.856 5.437 1.00 76.81 99 GLU A N 1
ATOM 755 C CA . GLU A 1 99 ? -3.414 -7.973 5.102 1.00 76.81 99 GLU A CA 1
ATOM 756 C C . GLU A 1 99 ? -3.169 -8.701 3.760 1.00 76.81 99 GLU A C 1
ATOM 758 O O . GLU A 1 99 ? -2.318 -8.302 2.959 1.00 76.81 99 GLU A O 1
ATOM 763 N N . ILE A 1 100 ? -3.928 -9.772 3.496 1.00 82.31 100 ILE A N 1
ATOM 764 C CA . ILE A 1 100 ? -3.781 -10.606 2.296 1.00 82.31 100 ILE A CA 1
ATOM 765 C C . ILE A 1 100 ? -4.324 -9.885 1.057 1.00 82.31 100 ILE A C 1
ATOM 767 O O . ILE A 1 100 ? -3.706 -9.949 -0.009 1.00 82.31 100 ILE A O 1
ATOM 771 N N . GLU A 1 101 ? -5.458 -9.198 1.168 1.00 83.75 101 GLU A N 1
ATOM 772 C CA . GLU A 1 101 ? -6.033 -8.382 0.102 1.00 83.75 101 GLU A CA 1
ATOM 773 C C . GLU A 1 101 ? -5.127 -7.193 -0.240 1.00 83.75 101 GLU A C 1
ATOM 775 O O . GLU A 1 101 ? -4.917 -6.933 -1.427 1.00 83.75 101 GLU A O 1
ATOM 780 N N . ILE A 1 102 ? -4.526 -6.526 0.756 1.00 83.31 102 ILE A N 1
ATOM 781 C CA . ILE A 1 102 ? -3.533 -5.456 0.542 1.00 83.31 102 ILE A CA 1
ATOM 782 C C . ILE A 1 102 ? -2.355 -5.999 -0.269 1.00 83.31 102 ILE A C 1
ATOM 784 O O . ILE A 1 102 ? -1.971 -5.412 -1.283 1.00 83.31 102 ILE A O 1
ATOM 788 N N . LEU A 1 103 ? -1.817 -7.160 0.122 1.00 89.75 103 LEU A N 1
ATOM 789 C CA . LEU A 1 103 ? -0.698 -7.785 -0.581 1.00 89.75 103 LEU A CA 1
ATOM 790 C C . LEU A 1 103 ? -1.074 -8.212 -2.009 1.00 89.75 103 LEU A C 1
ATOM 792 O O . LEU A 1 103 ? -0.263 -8.064 -2.923 1.00 89.75 103 LEU A O 1
ATOM 796 N N . GLN A 1 104 ? -2.299 -8.702 -2.232 1.00 90.19 104 GLN A N 1
ATOM 797 C CA . GLN A 1 104 ? -2.803 -9.043 -3.568 1.00 90.19 104 GLN A CA 1
ATOM 798 C C . GLN A 1 104 ? -2.944 -7.807 -4.462 1.00 90.19 104 GLN A C 1
ATOM 800 O O . GLN A 1 104 ? -2.523 -7.840 -5.619 1.00 90.19 104 GLN A O 1
ATOM 805 N N . LEU A 1 105 ? -3.508 -6.716 -3.941 1.00 90.50 105 LEU A N 1
ATOM 806 C CA . LEU A 1 105 ? -3.681 -5.462 -4.675 1.00 90.50 105 LEU A CA 1
ATOM 807 C C . LEU A 1 105 ? -2.329 -4.816 -5.001 1.00 90.50 105 LEU A C 1
ATOM 809 O O . LEU A 1 105 ? -2.087 -4.453 -6.153 1.00 90.50 105 LEU A O 1
ATOM 813 N N . ALA A 1 106 ? -1.425 -4.730 -4.023 1.00 90.75 106 ALA A N 1
ATOM 814 C CA . ALA A 1 106 ? -0.068 -4.231 -4.222 1.00 90.75 106 ALA A CA 1
ATOM 815 C C . ALA A 1 106 ? 0.736 -5.119 -5.186 1.00 90.75 106 ALA A C 1
ATOM 817 O O . ALA A 1 106 ? 1.414 -4.610 -6.075 1.00 90.75 106 ALA A O 1
ATOM 818 N N . GLY A 1 107 ? 0.612 -6.444 -5.071 1.00 94.25 107 GLY A N 1
ATOM 819 C CA . GLY A 1 107 ? 1.232 -7.404 -5.986 1.00 94.25 107 GLY A CA 1
ATOM 820 C C . GLY A 1 107 ? 0.758 -7.238 -7.423 1.00 94.25 107 GLY A C 1
ATOM 821 O O . GLY A 1 107 ? 1.574 -7.176 -8.343 1.00 94.25 107 GLY A O 1
ATOM 822 N N . ALA A 1 108 ? -0.551 -7.100 -7.625 1.00 95.00 108 ALA A N 1
ATOM 823 C CA . ALA A 1 108 ? -1.125 -6.880 -8.946 1.00 95.00 108 ALA A CA 1
ATOM 824 C C . ALA A 1 108 ? -0.750 -5.507 -9.526 1.00 95.00 108 ALA A C 1
ATOM 826 O O . ALA A 1 108 ? -0.468 -5.409 -10.719 1.00 95.00 108 ALA A O 1
ATOM 827 N N . SER A 1 109 ? -0.685 -4.472 -8.686 1.00 96.12 109 SER A N 1
ATOM 828 C CA . SER A 1 109 ? -0.151 -3.153 -9.037 1.00 96.12 109 SER A CA 1
ATOM 829 C C . SER A 1 109 ? 1.291 -3.245 -9.528 1.00 96.12 109 SER A C 1
ATOM 831 O O . SER A 1 109 ? 1.590 -2.807 -10.637 1.00 96.12 109 SER A O 1
ATOM 833 N N . VAL A 1 110 ? 2.181 -3.878 -8.753 1.00 96.62 110 VAL A N 1
ATOM 834 C CA . VAL A 1 110 ? 3.594 -4.053 -9.118 1.00 96.62 110 VAL A CA 1
ATOM 835 C C . VAL A 1 110 ? 3.746 -4.857 -10.400 1.00 96.62 110 VAL A C 1
ATOM 837 O O . VAL A 1 110 ? 4.484 -4.436 -11.289 1.00 96.62 110 VAL A O 1
ATOM 840 N N . ALA A 1 111 ? 3.009 -5.956 -10.551 1.00 96.81 111 ALA A N 1
ATOM 841 C CA . ALA A 1 111 ? 3.023 -6.751 -11.774 1.00 96.81 111 ALA A CA 1
ATOM 842 C C . ALA A 1 111 ? 2.546 -5.941 -12.993 1.00 96.81 111 ALA A C 1
ATOM 844 O O . ALA A 1 111 ? 3.200 -5.953 -14.036 1.00 96.81 111 ALA A O 1
ATOM 845 N N . GLY A 1 112 ? 1.442 -5.199 -12.859 1.00 96.44 112 GLY A N 1
ATOM 846 C CA . GLY A 1 112 ? 0.904 -4.347 -13.919 1.00 96.44 112 GLY A CA 1
ATOM 847 C C . GLY A 1 112 ? 1.847 -3.200 -14.282 1.00 96.44 112 GLY A C 1
ATOM 848 O O . GLY A 1 112 ? 2.105 -2.944 -15.458 1.00 96.44 112 GLY A O 1
ATOM 849 N N . GLY A 1 113 ? 2.418 -2.533 -13.284 1.00 96.19 113 GLY A N 1
ATOM 850 C CA . GLY A 1 113 ? 3.393 -1.464 -13.466 1.00 96.19 113 GLY A CA 1
ATOM 851 C C . GLY A 1 113 ? 4.684 -1.945 -14.127 1.00 96.19 113 GLY A C 1
ATOM 852 O O . GLY A 1 113 ? 5.145 -1.327 -15.086 1.00 96.19 113 GLY A O 1
ATOM 853 N N . LEU A 1 114 ? 5.220 -3.091 -13.694 1.00 96.50 114 LEU A N 1
ATOM 854 C CA . LEU A 1 114 ? 6.374 -3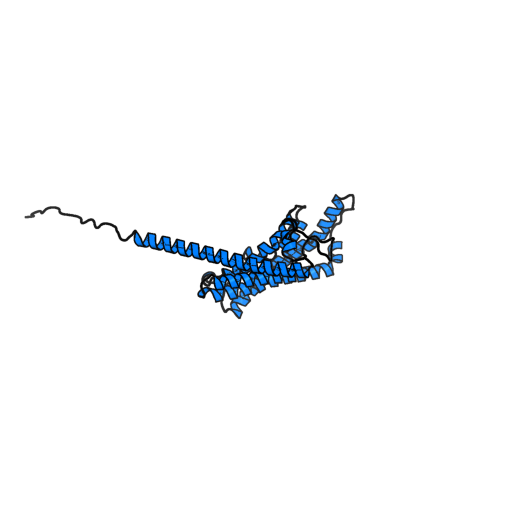.737 -14.321 1.00 96.50 114 LEU A CA 1
ATOM 855 C C . LEU A 1 114 ? 6.081 -4.094 -15.782 1.00 96.50 114 LEU A C 1
ATOM 857 O O . LEU A 1 114 ? 6.873 -3.749 -16.655 1.00 96.50 114 LEU A O 1
ATOM 861 N N . ALA A 1 115 ? 4.939 -4.728 -16.064 1.00 95.62 115 ALA A N 1
ATOM 862 C CA . ALA A 1 115 ? 4.541 -5.076 -17.426 1.00 95.62 115 ALA A CA 1
ATOM 863 C C . ALA A 1 115 ? 4.452 -3.831 -18.322 1.00 95.62 115 ALA A C 1
ATOM 865 O O . ALA A 1 115 ? 5.048 -3.805 -19.397 1.00 95.62 115 ALA A O 1
ATOM 866 N N . GLY A 1 116 ? 3.800 -2.763 -17.853 1.00 93.75 116 GLY A N 1
ATOM 867 C CA . GLY A 1 116 ? 3.755 -1.489 -18.574 1.00 93.75 116 GLY A CA 1
ATOM 868 C C . GLY A 1 116 ? 5.143 -0.896 -18.794 1.00 93.75 116 GLY A C 1
ATOM 869 O O . GLY A 1 116 ? 5.467 -0.471 -19.897 1.00 93.75 116 GLY A O 1
ATOM 870 N N . GLY A 1 117 ? 6.005 -0.923 -17.781 1.00 92.31 117 GLY A N 1
ATOM 871 C CA . GLY A 1 117 ? 7.359 -0.389 -17.885 1.00 92.31 117 GLY A CA 1
ATOM 872 C C . GLY A 1 117 ? 8.263 -1.192 -18.825 1.00 92.31 117 GLY A C 1
ATOM 873 O O . GLY A 1 117 ? 9.203 -0.638 -19.388 1.00 92.31 117 GLY A O 1
ATOM 874 N N . LEU A 1 118 ? 8.003 -2.486 -19.015 1.00 93.19 118 LEU A N 1
ATOM 875 C CA . LEU A 1 118 ? 8.716 -3.319 -19.988 1.00 93.19 118 LEU A CA 1
ATOM 876 C C . LEU A 1 118 ? 8.180 -3.154 -21.417 1.00 93.19 118 LEU A C 1
ATOM 878 O O . LEU A 1 118 ? 8.944 -3.327 -22.363 1.00 93.19 118 LEU A O 1
ATOM 882 N N . VAL A 1 119 ? 6.893 -2.832 -21.571 1.00 93.75 119 VAL A N 1
ATOM 883 C CA . VAL A 1 119 ? 6.248 -2.622 -22.878 1.00 93.75 119 VAL A CA 1
ATOM 884 C C . VAL A 1 119 ? 6.505 -1.217 -23.421 1.00 93.75 119 VAL A C 1
ATOM 886 O O . VAL A 1 119 ? 6.778 -1.068 -24.608 1.00 93.75 119 VAL A O 1
ATOM 889 N N . PHE A 1 120 ? 6.397 -0.192 -22.574 1.00 90.44 120 PHE A N 1
ATOM 890 C CA . PHE A 1 120 ? 6.371 1.204 -23.015 1.00 90.44 120 PHE A CA 1
ATOM 891 C C . PHE A 1 120 ? 7.716 1.934 -22.915 1.00 90.44 120 PHE A C 1
ATOM 893 O O . PHE A 1 120 ? 7.854 2.973 -23.549 1.00 90.44 120 PHE A O 1
ATOM 900 N N . ASP A 1 121 ? 8.683 1.441 -22.135 1.00 89.50 121 ASP A N 1
ATOM 901 C CA . ASP A 1 121 ? 9.984 2.100 -21.925 1.00 89.50 121 ASP A CA 1
ATOM 902 C C . ASP A 1 121 ? 11.156 1.247 -22.439 1.00 89.50 121 ASP A C 1
ATOM 904 O O . ASP A 1 121 ? 11.029 0.050 -22.699 1.00 89.50 121 ASP A O 1
ATOM 908 N N . ASP A 1 122 ? 12.330 1.867 -22.549 1.00 87.25 122 ASP A N 1
ATOM 909 C CA . ASP A 1 122 ? 13.540 1.247 -23.076 1.00 87.25 122 ASP A CA 1
ATOM 910 C C . ASP A 1 122 ? 13.940 -0.033 -22.322 1.00 87.25 122 ASP A C 1
ATOM 912 O O . ASP A 1 122 ? 14.042 -0.070 -21.086 1.00 87.25 122 ASP A O 1
ATOM 916 N N . LYS A 1 123 ? 14.338 -1.060 -23.087 1.00 87.00 123 LYS A N 1
ATOM 917 C CA . LYS A 1 123 ? 14.833 -2.346 -22.558 1.00 87.00 123 LYS A CA 1
ATOM 918 C C . LYS A 1 123 ? 16.035 -2.196 -21.621 1.00 87.00 123 LYS A C 1
ATOM 920 O O . LYS A 1 123 ? 16.205 -3.009 -20.715 1.00 87.00 123 LYS A O 1
ATOM 925 N N . LYS A 1 124 ? 16.843 -1.139 -21.782 1.00 88.88 124 LYS A N 1
ATOM 926 C CA . LYS A 1 124 ? 17.995 -0.845 -20.907 1.00 88.88 124 LYS A CA 1
ATOM 927 C C . LYS A 1 124 ? 17.593 -0.647 -19.440 1.00 88.88 124 LYS A C 1
ATOM 929 O O . LYS A 1 124 ? 18.371 -0.958 -18.545 1.00 88.88 124 LYS A O 1
ATOM 934 N N . ASN A 1 125 ? 16.361 -0.201 -19.189 1.00 90.75 125 ASN A N 1
ATOM 935 C CA . ASN A 1 125 ? 15.833 0.022 -17.846 1.00 90.75 125 ASN A CA 1
ATOM 936 C C . ASN A 1 125 ? 15.184 -1.238 -17.242 1.00 90.75 125 ASN A C 1
ATOM 938 O O . ASN A 1 125 ? 14.780 -1.209 -16.086 1.00 90.75 125 ASN A O 1
ATOM 942 N N . ALA A 1 126 ? 15.076 -2.358 -17.970 1.00 89.94 126 ALA A N 1
ATOM 943 C CA . ALA A 1 126 ? 14.362 -3.551 -17.497 1.00 89.94 126 ALA A CA 1
ATOM 944 C C . ALA A 1 126 ? 14.896 -4.085 -16.153 1.00 89.94 126 ALA A C 1
ATOM 946 O O . ALA A 1 126 ? 14.117 -4.404 -15.256 1.00 89.94 126 ALA A O 1
ATOM 947 N N . LYS A 1 127 ? 16.224 -4.111 -15.973 1.00 89.25 127 LYS A N 1
ATOM 948 C CA . LYS A 1 127 ? 16.855 -4.535 -14.710 1.00 89.25 127 LYS A CA 1
ATOM 949 C C . LYS A 1 127 ? 16.538 -3.588 -13.547 1.00 89.25 127 LYS A C 1
ATOM 951 O O . LYS A 1 127 ? 16.366 -4.054 -12.422 1.00 89.25 127 LYS A O 1
ATOM 956 N N . ALA A 1 128 ? 16.437 -2.282 -13.813 1.00 89.44 128 ALA A N 1
ATOM 957 C CA . ALA A 1 128 ? 16.022 -1.285 -12.824 1.00 89.44 128 ALA A CA 1
ATOM 958 C C . ALA A 1 128 ? 14.611 -1.591 -12.317 1.00 89.44 128 ALA A C 1
ATOM 960 O O . ALA A 1 128 ? 14.385 -1.676 -11.113 1.00 89.44 128 ALA A O 1
ATOM 961 N N . LYS A 1 129 ? 13.690 -1.837 -13.253 1.00 93.19 129 LYS A N 1
ATOM 962 C CA . LYS A 1 129 ? 12.274 -2.093 -12.976 1.00 93.19 129 LYS A CA 1
ATOM 963 C C . LYS A 1 129 ? 12.041 -3.384 -12.213 1.00 93.19 129 LYS A C 1
ATOM 965 O O . LYS A 1 129 ? 11.271 -3.389 -11.259 1.00 93.19 129 LYS A O 1
ATOM 970 N N . ILE A 1 130 ? 12.725 -4.469 -12.583 1.00 92.75 130 ILE A N 1
ATOM 971 C CA . ILE A 1 130 ? 12.620 -5.752 -11.867 1.00 92.75 130 ILE A CA 1
ATOM 972 C C . ILE A 1 130 ? 13.090 -5.591 -10.419 1.00 92.75 130 ILE A C 1
ATOM 974 O O . ILE A 1 130 ? 12.392 -5.996 -9.494 1.00 92.75 130 ILE A O 1
ATOM 978 N N . ARG A 1 131 ? 14.240 -4.948 -10.203 1.00 89.88 131 ARG A N 1
ATOM 979 C CA . ARG A 1 131 ? 14.744 -4.682 -8.852 1.00 89.88 131 ARG A CA 1
ATOM 980 C C . ARG A 1 131 ? 13.806 -3.787 -8.057 1.00 89.88 131 ARG A C 1
ATOM 982 O O . ARG A 1 131 ? 13.521 -4.089 -6.903 1.00 89.88 131 ARG A O 1
ATOM 989 N N . GLU A 1 132 ? 13.304 -2.714 -8.662 1.00 90.88 132 GLU A N 1
ATOM 990 C CA . GLU A 1 132 ? 12.360 -1.838 -7.975 1.00 90.88 132 GLU A CA 1
ATOM 991 C C . GLU A 1 132 ? 11.055 -2.568 -7.653 1.00 90.88 132 GLU A C 1
ATOM 993 O O . GLU A 1 132 ? 10.532 -2.397 -6.562 1.00 90.88 132 GLU A O 1
ATOM 998 N N . SER A 1 133 ? 10.586 -3.461 -8.527 1.00 92.50 133 SER A N 1
ATOM 999 C CA . SER A 1 133 ? 9.433 -4.327 -8.250 1.00 92.50 133 SER A CA 1
ATOM 1000 C C . SER A 1 133 ? 9.651 -5.169 -6.991 1.00 92.50 133 SER A C 1
ATOM 1002 O O . SER A 1 133 ? 8.777 -5.236 -6.129 1.00 92.50 133 SER A O 1
ATOM 1004 N N . VAL A 1 134 ? 10.834 -5.773 -6.852 1.00 91.62 134 VAL A N 1
ATOM 1005 C CA . VAL A 1 134 ? 11.199 -6.570 -5.673 1.00 91.62 134 VAL A CA 1
ATOM 1006 C C . VAL A 1 134 ? 11.293 -5.696 -4.421 1.00 91.62 134 VAL A C 1
ATOM 1008 O O . VAL A 1 134 ? 10.742 -6.064 -3.385 1.00 91.62 134 VAL A O 1
ATOM 1011 N N . ASN A 1 135 ? 11.924 -4.523 -4.508 1.00 90.19 135 ASN A N 1
ATOM 1012 C CA . ASN A 1 135 ? 12.036 -3.602 -3.374 1.00 90.19 135 ASN A CA 1
ATOM 1013 C C . ASN A 1 135 ? 10.671 -3.076 -2.918 1.00 90.19 135 ASN A C 1
ATOM 1015 O O . ASN A 1 135 ? 10.399 -3.027 -1.721 1.00 90.19 135 ASN A O 1
ATOM 1019 N N . GLN A 1 136 ? 9.793 -2.728 -3.859 1.00 88.94 136 GLN A N 1
ATOM 1020 C CA . GLN A 1 136 ? 8.436 -2.287 -3.554 1.00 88.94 136 GLN A CA 1
ATOM 1021 C C . GLN A 1 136 ? 7.644 -3.399 -2.866 1.00 88.94 136 GLN A C 1
ATOM 1023 O O . GLN A 1 136 ? 7.070 -3.175 -1.805 1.00 88.94 136 GLN A O 1
ATOM 1028 N N . MET A 1 137 ? 7.667 -4.617 -3.413 1.00 91.56 137 MET A N 1
ATOM 1029 C CA . MET A 1 137 ? 6.921 -5.735 -2.833 1.00 91.56 137 MET A CA 1
ATOM 1030 C C . MET A 1 137 ? 7.445 -6.160 -1.467 1.00 91.56 137 MET A C 1
ATOM 1032 O O . MET A 1 137 ? 6.658 -6.344 -0.544 1.00 91.56 137 MET A O 1
ATOM 1036 N N . LEU A 1 138 ? 8.756 -6.331 -1.321 1.00 88.62 138 LEU A N 1
ATOM 1037 C CA . LEU A 1 138 ? 9.329 -6.881 -0.096 1.00 88.62 138 LEU A CA 1
ATOM 1038 C C . LEU A 1 138 ? 9.555 -5.800 0.957 1.00 88.62 138 LEU A C 1
ATOM 1040 O O . LEU A 1 138 ? 9.134 -5.953 2.100 1.00 88.62 138 LEU A O 1
ATOM 1044 N N . GLY A 1 139 ? 10.206 -4.707 0.575 1.00 85.44 139 GLY A N 1
ATOM 1045 C CA . GLY A 1 139 ? 10.577 -3.644 1.496 1.00 85.44 139 GLY A CA 1
ATOM 1046 C C . GLY A 1 139 ? 9.427 -2.707 1.826 1.00 85.44 139 GLY A C 1
ATOM 1047 O O . GLY A 1 139 ? 9.191 -2.431 2.995 1.00 85.44 139 GLY A O 1
ATOM 1048 N N . ASN A 1 140 ? 8.692 -2.235 0.820 1.00 87.06 140 ASN A N 1
ATOM 1049 C CA . ASN A 1 140 ? 7.696 -1.183 1.038 1.00 87.06 140 ASN A CA 1
ATOM 1050 C C . ASN A 1 140 ? 6.290 -1.708 1.345 1.00 87.06 140 ASN A C 1
ATOM 1052 O O . ASN A 1 140 ? 5.497 -0.973 1.922 1.00 87.06 140 ASN A O 1
ATOM 1056 N N . VAL A 1 141 ? 5.965 -2.946 0.969 1.00 87.88 141 VAL A N 1
ATOM 1057 C CA . VAL A 1 141 ? 4.625 -3.523 1.164 1.00 87.88 141 VAL A CA 1
ATOM 1058 C C . VAL A 1 141 ? 4.659 -4.631 2.210 1.00 87.88 141 VAL A C 1
ATOM 1060 O O . VAL A 1 141 ? 4.050 -4.488 3.266 1.00 87.88 141 VAL A O 1
ATOM 1063 N N . LEU A 1 142 ? 5.387 -5.721 1.956 1.00 90.81 142 LEU A N 1
ATOM 1064 C CA . LEU A 1 142 ? 5.332 -6.920 2.793 1.00 90.81 142 LEU A CA 1
ATOM 1065 C C . LEU A 1 142 ? 5.820 -6.666 4.220 1.00 90.81 142 LEU A C 1
ATOM 1067 O O . LEU A 1 142 ? 5.129 -7.033 5.165 1.00 90.81 142 LEU A O 1
ATOM 1071 N N . VAL A 1 143 ? 7.003 -6.064 4.387 1.00 91.00 143 VAL A N 1
ATOM 1072 C CA . VAL A 1 143 ? 7.584 -5.855 5.722 1.00 91.00 143 VAL A CA 1
ATOM 1073 C C . VAL A 1 143 ? 6.698 -4.956 6.594 1.00 91.00 143 VAL A C 1
ATOM 1075 O O . VAL A 1 143 ? 6.392 -5.377 7.711 1.00 91.00 143 VAL A O 1
ATOM 1078 N N . PRO A 1 144 ? 6.219 -3.780 6.138 1.00 87.44 144 PRO A N 1
ATOM 1079 C CA . PRO A 1 144 ? 5.366 -2.961 6.987 1.00 87.44 144 PRO A CA 1
ATOM 1080 C C . PRO A 1 144 ? 3.989 -3.589 7.248 1.00 87.44 144 PRO A C 1
ATOM 1082 O O . PRO A 1 144 ? 3.561 -3.563 8.400 1.00 87.44 144 PRO A O 1
ATOM 1085 N N . VAL A 1 145 ? 3.356 -4.249 6.262 1.00 87.69 145 VAL A N 1
ATOM 1086 C CA . VAL A 1 145 ? 2.099 -5.001 6.487 1.00 87.69 145 VAL A CA 1
ATOM 1087 C C . VAL A 1 145 ? 2.306 -6.094 7.538 1.00 87.69 145 VAL A C 1
ATOM 1089 O O . VAL A 1 145 ? 1.508 -6.228 8.462 1.00 87.69 145 VAL A O 1
ATOM 1092 N N . ALA A 1 146 ? 3.404 -6.851 7.459 1.00 89.94 146 ALA A N 1
ATOM 1093 C CA . ALA A 1 146 ? 3.715 -7.889 8.438 1.00 89.94 146 ALA A CA 1
ATOM 1094 C C . ALA A 1 146 ? 3.982 -7.311 9.839 1.00 89.94 146 ALA A C 1
ATOM 1096 O O . ALA A 1 146 ? 3.559 -7.899 10.836 1.00 89.94 146 ALA A O 1
ATOM 1097 N N . CYS A 1 147 ? 4.652 -6.158 9.933 1.00 89.81 147 CYS A N 1
ATOM 1098 C CA . CYS A 1 147 ? 4.859 -5.455 11.198 1.00 89.81 147 CYS A CA 1
ATOM 1099 C C . CYS A 1 147 ? 3.533 -4.996 11.818 1.00 89.81 147 CYS A C 1
ATOM 1101 O O . CYS A 1 147 ? 3.305 -5.255 13.001 1.00 89.81 147 CYS A O 1
ATOM 1103 N N . VAL A 1 148 ? 2.650 -4.370 11.035 1.00 85.75 148 VAL A N 1
ATOM 1104 C CA . VAL A 1 148 ? 1.325 -3.937 11.504 1.00 85.75 148 VAL A CA 1
ATOM 1105 C C . VAL A 1 148 ? 0.474 -5.141 11.910 1.00 85.75 148 VAL A C 1
ATOM 1107 O O . VAL A 1 148 ? -0.071 -5.157 13.015 1.00 85.75 148 VAL A O 1
ATOM 1110 N N . GLY A 1 149 ? 0.428 -6.190 11.088 1.00 85.88 149 GLY A N 1
ATOM 1111 C CA . GLY A 1 149 ? -0.310 -7.416 11.388 1.00 85.88 149 GLY A CA 1
ATOM 1112 C C . GLY A 1 149 ? 0.191 -8.124 12.648 1.00 85.88 149 GLY A C 1
ATOM 1113 O O . GLY A 1 149 ? -0.592 -8.529 13.513 1.00 85.88 149 GLY A O 1
ATOM 1114 N N . GLY A 1 150 ? 1.512 -8.208 12.821 1.00 89.00 150 GLY A N 1
ATOM 1115 C CA . GLY A 1 150 ? 2.140 -8.738 14.031 1.00 89.00 150 GLY A CA 1
ATOM 1116 C C . GLY A 1 150 ? 1.793 -7.924 15.280 1.00 89.00 150 GLY A C 1
ATOM 1117 O O . GLY A 1 150 ? 1.389 -8.494 16.297 1.00 89.00 150 GLY A O 1
ATOM 1118 N N . ALA A 1 151 ? 1.883 -6.595 15.194 1.00 88.69 151 ALA A N 1
ATOM 1119 C CA . ALA A 1 151 ? 1.536 -5.694 16.288 1.00 88.69 151 ALA A CA 1
ATOM 1120 C C . ALA A 1 151 ? 0.044 -5.766 16.647 1.00 88.69 151 ALA A C 1
ATOM 1122 O O . ALA A 1 151 ? -0.297 -5.848 17.826 1.00 88.69 151 ALA A O 1
ATOM 1123 N N . SER A 1 152 ? -0.840 -5.835 15.650 1.00 85.81 152 SER A N 1
ATOM 1124 C CA . SER A 1 152 ? -2.287 -6.004 15.830 1.00 85.81 152 SER A CA 1
ATOM 1125 C C . SER A 1 152 ? -2.622 -7.312 16.556 1.00 85.81 152 SER A C 1
ATOM 1127 O O . SER A 1 152 ? -3.392 -7.324 17.519 1.00 85.81 152 SER A O 1
ATOM 1129 N N . ARG A 1 153 ? -1.979 -8.426 16.179 1.00 87.69 153 ARG A N 1
ATOM 1130 C CA . ARG A 1 153 ? -2.140 -9.718 16.873 1.00 87.69 153 ARG A CA 1
ATOM 1131 C C . ARG A 1 153 ? -1.637 -9.661 18.314 1.00 87.69 153 ARG A C 1
ATOM 1133 O O . ARG A 1 153 ? -2.268 -10.239 19.199 1.00 87.69 153 ARG A O 1
ATOM 1140 N N . LEU A 1 154 ? -0.521 -8.975 18.565 1.00 89.00 154 LEU A N 1
ATOM 1141 C CA . LEU A 1 154 ? 0.012 -8.801 19.916 1.00 89.00 154 LEU A CA 1
ATOM 1142 C C . LEU A 1 154 ? -0.899 -7.911 20.773 1.00 89.00 154 LEU A C 1
ATOM 1144 O O . LEU A 1 154 ? -1.128 -8.231 21.939 1.00 89.00 154 LEU A O 1
ATOM 1148 N N . TYR A 1 155 ? -1.458 -6.847 20.193 1.00 87.12 155 TYR A N 1
ATOM 1149 C CA . TYR A 1 155 ? -2.439 -5.990 20.849 1.00 87.12 155 TYR A CA 1
ATOM 1150 C C . TYR A 1 155 ? -3.674 -6.788 21.262 1.00 87.12 155 TYR A C 1
ATOM 1152 O O . TYR A 1 155 ? -3.998 -6.806 22.443 1.00 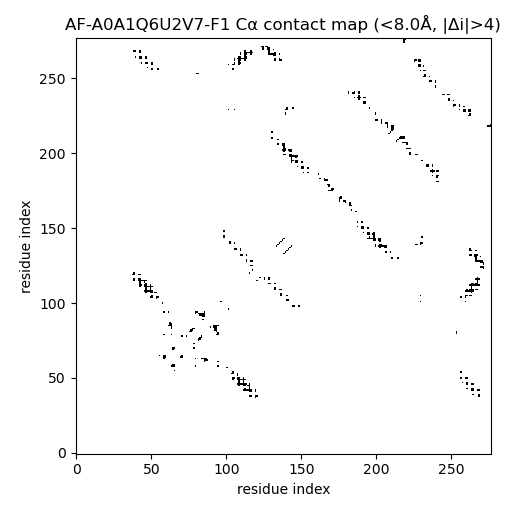87.12 155 TYR A O 1
ATOM 1160 N N . LYS A 1 156 ? -4.292 -7.539 20.340 1.00 86.44 156 LYS A N 1
ATOM 1161 C CA . LYS A 1 156 ? -5.477 -8.369 20.628 1.00 86.44 156 LYS A CA 1
ATOM 1162 C C . LYS A 1 156 ? -5.242 -9.363 21.771 1.00 86.44 156 LYS A C 1
ATOM 1164 O O . LYS A 1 156 ? -6.107 -9.544 22.619 1.00 86.44 156 LYS A O 1
ATOM 1169 N N . LYS A 1 157 ? -4.051 -9.971 21.852 1.00 91.31 157 LYS A N 1
ATOM 1170 C CA . LYS A 1 157 ? -3.687 -10.877 22.961 1.00 91.31 157 LYS A CA 1
ATOM 1171 C C . LYS A 1 157 ? -3.609 -10.178 24.322 1.00 91.31 157 LYS A C 1
ATOM 1173 O O . LYS A 1 157 ? -3.849 -10.816 25.340 1.00 91.31 157 LYS A O 1
ATOM 1178 N N . ASN A 1 158 ? -3.265 -8.892 24.341 1.00 90.31 158 ASN A N 1
ATOM 1179 C CA . ASN A 1 158 ? -3.051 -8.107 25.558 1.00 90.31 158 ASN A CA 1
ATOM 1180 C C . ASN A 1 158 ? -4.133 -7.037 25.781 1.00 90.31 158 ASN A C 1
ATOM 1182 O O . ASN A 1 158 ? -4.019 -6.236 26.710 1.00 90.31 158 ASN A O 1
ATOM 1186 N N . GLU A 1 159 ? -5.186 -7.027 24.963 1.00 85.81 159 GLU A N 1
ATOM 1187 C CA . GLU A 1 159 ? -6.183 -5.958 24.893 1.00 85.81 159 GLU A CA 1
ATOM 1188 C C . GLU A 1 159 ? -6.824 -5.705 26.257 1.00 85.81 159 GLU A C 1
ATOM 1190 O O . GLU A 1 159 ? -6.847 -4.574 26.732 1.00 85.81 159 GLU A O 1
ATOM 1195 N N . ALA A 1 160 ? -7.240 -6.766 26.951 1.00 85.88 160 ALA A N 1
ATOM 1196 C CA . ALA A 1 160 ? -7.835 -6.657 28.279 1.00 85.88 160 ALA A CA 1
ATOM 1197 C C . ALA A 1 160 ? -6.886 -6.036 29.319 1.00 85.88 160 ALA A C 1
ATOM 1199 O O . ALA A 1 160 ? -7.348 -5.381 30.247 1.00 85.88 160 ALA A O 1
ATOM 1200 N N . SER A 1 161 ? -5.571 -6.233 29.193 1.00 88.88 161 SER A N 1
ATOM 1201 C CA . SER A 1 161 ? -4.582 -5.609 30.082 1.00 88.88 161 SER A CA 1
ATOM 1202 C C . SER A 1 161 ? -4.380 -4.135 29.734 1.00 88.88 161 SER A C 1
ATOM 1204 O O . SER A 1 161 ? -4.363 -3.276 30.613 1.00 88.88 161 SER A O 1
ATOM 1206 N N . ILE A 1 162 ? -4.306 -3.821 28.440 1.00 85.81 162 ILE A N 1
ATOM 1207 C CA . ILE A 1 162 ? -4.098 -2.456 27.950 1.00 85.81 162 ILE A CA 1
ATOM 1208 C C . ILE A 1 162 ? -5.320 -1.585 28.259 1.00 85.81 162 ILE A C 1
ATOM 1210 O O . ILE A 1 162 ? -5.179 -0.511 28.837 1.00 85.81 162 ILE A O 1
ATOM 1214 N N . LEU A 1 163 ? -6.528 -2.070 27.961 1.00 85.44 163 LEU A N 1
ATOM 1215 C CA . LEU A 1 163 ? -7.773 -1.327 28.158 1.00 85.44 163 LEU A CA 1
ATOM 1216 C C . LEU A 1 163 ? -8.102 -1.055 29.632 1.00 85.44 163 LEU A C 1
ATOM 1218 O O . LEU A 1 163 ? -8.829 -0.103 29.908 1.00 85.44 163 LEU A O 1
ATOM 1222 N N . LYS A 1 164 ? -7.559 -1.833 30.581 1.00 85.94 164 LYS A N 1
ATOM 1223 C CA . LYS A 1 164 ? -7.693 -1.560 32.027 1.00 85.94 164 LYS A CA 1
ATOM 1224 C C . LYS A 1 164 ? -7.014 -0.261 32.455 1.00 85.94 164 LYS A C 1
ATOM 1226 O O . LYS A 1 164 ? -7.457 0.358 33.413 1.00 85.94 164 LYS A O 1
ATOM 1231 N N . HIS A 1 165 ? -5.958 0.141 31.755 1.00 85.56 165 HIS A N 1
ATOM 1232 C CA . HIS A 1 165 ? -5.202 1.357 32.055 1.00 85.56 165 HIS A CA 1
ATOM 1233 C C . HIS A 1 165 ? -5.757 2.585 31.322 1.00 85.56 165 HIS A C 1
ATOM 1235 O O . HIS A 1 165 ? -5.276 3.697 31.528 1.00 85.56 165 HIS A O 1
ATOM 1241 N N . ILE A 1 166 ? -6.767 2.397 30.465 1.00 83.81 166 ILE A N 1
ATOM 1242 C CA . ILE A 1 166 ? -7.401 3.485 29.732 1.00 83.81 166 ILE A CA 1
ATOM 1243 C C . ILE A 1 166 ? -8.555 4.045 30.566 1.00 83.81 166 ILE A C 1
ATOM 1245 O O . ILE A 1 166 ? -9.477 3.295 30.901 1.00 83.81 166 ILE A O 1
ATOM 1249 N N . PRO A 1 167 ? -8.546 5.352 30.887 1.00 80.19 167 PRO A N 1
ATOM 1250 C CA . PRO A 1 167 ? -9.637 5.969 31.624 1.00 80.19 167 PRO A CA 1
ATOM 1251 C C . PRO A 1 167 ? -10.938 5.860 30.821 1.00 80.19 167 PRO A C 1
ATOM 1253 O O . PRO A 1 167 ? -10.963 6.129 29.621 1.00 80.19 167 PRO A O 1
ATOM 1256 N N . GLN A 1 168 ? -12.024 5.462 31.484 1.00 79.19 168 GLN A N 1
ATOM 1257 C CA . GLN A 1 168 ? -13.359 5.394 30.888 1.00 79.19 168 GLN A CA 1
ATOM 1258 C C . GLN A 1 168 ? -14.265 6.410 31.578 1.00 79.19 168 GLN A C 1
ATOM 1260 O O . GLN A 1 168 ? -14.309 6.494 32.805 1.00 79.19 168 GLN A O 1
ATOM 1265 N N . MET A 1 169 ? -14.990 7.190 30.785 1.00 75.38 169 MET A N 1
ATOM 1266 C CA . MET A 1 169 ? -16.014 8.095 31.289 1.00 75.38 169 MET A CA 1
ATOM 1267 C C . MET A 1 169 ? -17.266 7.312 31.675 1.00 75.38 169 MET A C 1
ATOM 1269 O O . MET A 1 169 ? -17.624 6.321 31.039 1.00 75.38 169 MET A O 1
ATOM 1273 N N . VAL A 1 170 ? -17.977 7.793 32.693 1.00 78.00 170 VAL A N 1
ATOM 1274 C CA . VAL A 1 170 ? -19.297 7.263 33.049 1.00 78.00 170 VAL A CA 1
ATOM 1275 C C . VAL A 1 170 ? -20.261 7.518 31.885 1.00 78.00 170 VAL A C 1
ATOM 1277 O O . VAL A 1 170 ? -20.376 8.653 31.416 1.00 78.00 170 VAL A O 1
ATOM 1280 N N . GLU A 1 171 ? -20.952 6.476 31.416 1.00 76.44 171 GLU A N 1
ATOM 1281 C CA . GLU A 1 171 ? -21.843 6.536 30.249 1.00 76.44 171 GLU A CA 1
ATOM 1282 C C . GLU A 1 171 ? -23.138 7.310 30.548 1.00 76.44 171 GLU A C 1
ATOM 1284 O O . GLU A 1 171 ? -24.214 6.754 30.750 1.00 76.44 171 GLU A O 1
ATOM 1289 N N . LYS A 1 172 ? -23.038 8.640 30.578 1.00 72.19 172 LYS A N 1
ATOM 1290 C CA . LYS A 1 172 ? -24.173 9.565 30.599 1.00 72.19 172 LYS A CA 1
ATOM 1291 C C . LYS A 1 172 ? -24.396 10.115 29.189 1.00 72.19 172 LYS A C 1
ATOM 1293 O O . LYS A 1 172 ? -23.754 11.079 28.774 1.00 72.19 172 LYS A O 1
ATOM 1298 N N . GLY A 1 173 ? -25.266 9.461 28.420 1.00 79.50 173 GLY A N 1
ATOM 1299 C CA . GLY A 1 173 ? -25.711 9.916 27.096 1.00 79.50 173 GLY A CA 1
ATOM 1300 C C . GLY A 1 173 ? -24.829 9.510 25.904 1.00 79.50 173 GLY A C 1
ATOM 1301 O O . GLY A 1 173 ? -23.772 8.904 26.039 1.00 79.50 173 GLY A O 1
ATOM 1302 N N . LYS A 1 174 ? -25.275 9.851 24.686 1.00 74.44 174 LYS A N 1
ATOM 1303 C CA . LYS A 1 174 ? -24.631 9.419 23.425 1.00 74.44 174 LYS A CA 1
ATOM 1304 C C . LYS A 1 174 ? -23.183 9.910 23.275 1.00 74.44 174 LYS A C 1
ATOM 1306 O O . LYS A 1 174 ? -22.382 9.231 22.640 1.00 74.44 174 LYS A O 1
ATOM 1311 N N . THR A 1 175 ? -22.843 11.059 23.857 1.00 74.25 175 THR A N 1
ATOM 1312 C CA . THR A 1 175 ? -21.507 11.667 23.760 1.00 74.25 175 THR A CA 1
ATOM 1313 C C . THR A 1 175 ? -20.456 10.885 24.547 1.00 74.25 175 THR A C 1
ATOM 1315 O O . THR A 1 175 ? -19.401 10.574 24.004 1.00 74.25 175 THR A O 1
ATOM 1318 N N . SER A 1 176 ? -20.754 10.477 25.784 1.00 76.94 176 SER A N 1
ATOM 1319 C CA . SER A 1 176 ? -19.825 9.690 26.613 1.00 76.94 176 SER A CA 1
ATOM 1320 C C . SER A 1 176 ? -19.564 8.294 26.034 1.00 76.94 176 SER A C 1
ATOM 1322 O O . SER A 1 176 ? -18.431 7.821 26.069 1.00 76.94 176 SER A O 1
ATOM 1324 N N . VAL A 1 177 ? -20.564 7.681 25.388 1.00 76.44 177 VAL A N 1
ATOM 1325 C CA . VAL A 1 177 ? -20.400 6.422 24.635 1.00 76.44 177 VAL A CA 1
ATOM 1326 C C . VAL A 1 177 ? -19.447 6.592 23.445 1.00 76.44 177 VAL A C 1
ATOM 1328 O O . VAL A 1 177 ? -18.618 5.721 23.180 1.00 76.44 177 VAL A O 1
ATOM 1331 N N . VAL A 1 178 ? -19.538 7.709 22.714 1.00 76.56 178 VAL A N 1
ATOM 1332 C CA . VAL A 1 178 ? -18.621 8.006 21.599 1.00 76.56 178 VAL A CA 1
ATOM 1333 C C . VAL A 1 178 ? -17.203 8.236 22.116 1.00 76.56 178 VAL A C 1
ATOM 1335 O O . VAL A 1 178 ? -16.269 7.641 21.579 1.00 76.56 178 VAL A O 1
ATOM 1338 N N . CYS A 1 179 ? -17.034 9.018 23.180 1.00 74.88 179 CYS A N 1
ATOM 1339 C CA . CYS A 1 179 ? -15.710 9.267 23.738 1.00 74.88 179 CYS A CA 1
ATOM 1340 C C . CYS A 1 179 ? -15.070 7.999 24.324 1.00 74.88 179 CYS A C 1
ATOM 1342 O O . CYS A 1 179 ? -13.889 7.764 24.092 1.00 74.88 179 CYS A O 1
ATOM 1344 N N . ASN A 1 180 ? -15.833 7.127 24.992 1.00 81.06 180 ASN A N 1
ATOM 1345 C CA . ASN A 1 180 ? -15.322 5.833 25.459 1.00 81.06 180 ASN A CA 1
ATOM 1346 C C . ASN A 1 180 ? -14.862 4.932 24.306 1.00 81.06 180 ASN A C 1
ATOM 1348 O O . ASN A 1 180 ? -13.866 4.225 24.446 1.00 81.06 180 ASN A O 1
ATOM 1352 N N . LYS A 1 181 ? -15.547 4.960 23.154 1.00 77.69 181 LYS A N 1
ATOM 1353 C CA . LYS A 1 181 ? -15.096 4.236 21.953 1.00 77.69 181 LYS A CA 1
ATOM 1354 C C . LYS A 1 181 ? -13.787 4.797 21.396 1.00 77.69 181 LYS A C 1
ATOM 1356 O O . LYS A 1 181 ? -12.923 4.011 21.023 1.00 77.69 181 LYS A O 1
ATOM 1361 N N . LEU A 1 182 ? -13.625 6.122 21.372 1.00 77.19 182 LEU A N 1
ATOM 1362 C CA . LEU A 1 182 ? -12.376 6.766 20.945 1.00 77.19 182 LEU A CA 1
ATOM 1363 C C . LEU A 1 182 ? -11.217 6.421 21.887 1.00 77.19 182 LEU A C 1
ATOM 1365 O O . LEU A 1 182 ? -10.169 5.970 21.435 1.00 77.19 182 LEU A O 1
ATOM 1369 N N . LEU A 1 183 ? -11.435 6.538 23.199 1.00 81.00 183 LEU A N 1
ATOM 1370 C CA . LEU A 1 183 ? -10.437 6.204 24.217 1.00 81.00 183 LEU A CA 1
ATOM 1371 C C . LEU A 1 183 ? -9.993 4.740 24.123 1.00 81.00 183 LEU A C 1
ATOM 1373 O O . LEU A 1 183 ? -8.801 4.458 24.197 1.00 81.00 183 LEU A O 1
ATOM 1377 N N . LYS A 1 184 ? -10.921 3.807 23.877 1.00 82.44 184 LYS A N 1
ATOM 1378 C CA . LYS A 1 184 ? -10.595 2.388 23.652 1.00 82.44 184 LYS A CA 1
ATOM 1379 C C . LYS A 1 184 ? -9.840 2.143 22.337 1.00 82.44 184 LYS A C 1
ATOM 1381 O O . LYS A 1 184 ? -9.035 1.222 22.276 1.00 82.44 184 LYS A O 1
ATOM 1386 N N . GLY A 1 185 ? -10.069 2.961 21.307 1.00 79.56 185 GLY A N 1
ATOM 1387 C CA . GLY A 1 185 ? -9.395 2.857 20.007 1.00 79.56 185 GLY A CA 1
ATOM 1388 C C . GLY A 1 185 ? -7.991 3.475 19.959 1.00 79.56 185 GLY A C 1
ATOM 1389 O O . GLY A 1 185 ? -7.166 3.041 19.155 1.00 79.56 185 GLY A O 1
ATOM 1390 N N . LEU A 1 186 ? -7.698 4.445 20.832 1.00 83.00 186 LEU A N 1
ATOM 1391 C CA . LEU A 1 186 ? -6.418 5.164 20.883 1.00 83.00 186 LEU A CA 1
ATOM 1392 C C . LEU A 1 186 ? -5.191 4.242 20.992 1.00 83.00 186 LEU A C 1
ATOM 1394 O O . LEU A 1 186 ? -4.273 4.399 20.186 1.00 83.00 186 LEU A O 1
ATOM 1398 N N . PRO A 1 187 ? -5.147 3.255 21.910 1.00 86.31 187 PRO A N 1
ATOM 1399 C CA . PRO A 1 187 ? -3.996 2.362 22.021 1.00 86.31 187 PRO A CA 1
ATOM 1400 C C . PRO A 1 187 ? -3.727 1.578 20.739 1.00 86.31 187 PRO A C 1
ATOM 1402 O O . PRO A 1 187 ? -2.580 1.479 20.312 1.00 86.31 187 PRO A O 1
ATOM 1405 N N . SER A 1 188 ? -4.784 1.065 20.099 1.00 82.38 188 SER A N 1
ATOM 1406 C CA . SER A 1 188 ? -4.651 0.356 18.827 1.00 82.38 188 SER A CA 1
ATOM 1407 C C . SER A 1 188 ? -4.109 1.283 17.741 1.00 82.38 188 SER A C 1
ATOM 1409 O O . SER A 1 188 ? -3.208 0.885 17.013 1.00 82.38 188 SER A O 1
ATOM 1411 N N . ALA A 1 189 ? -4.602 2.523 17.651 1.00 82.69 189 ALA A N 1
ATOM 1412 C CA . ALA A 1 189 ? -4.134 3.498 16.667 1.00 82.69 189 ALA A CA 1
ATOM 1413 C C . ALA A 1 189 ? -2.650 3.856 16.856 1.00 82.69 189 ALA A C 1
ATOM 1415 O O . ALA A 1 189 ? -1.884 3.848 15.892 1.00 82.69 189 ALA A O 1
ATOM 1416 N N . VAL A 1 190 ? -2.227 4.115 18.097 1.00 85.62 190 VAL A N 1
ATOM 1417 C CA . VAL A 1 190 ? -0.826 4.426 18.430 1.00 85.62 190 VAL A CA 1
ATOM 1418 C C . VAL A 1 190 ? 0.087 3.248 18.096 1.00 85.62 190 VAL A C 1
ATOM 1420 O O . VAL A 1 190 ? 1.131 3.443 17.474 1.00 85.62 190 VAL A O 1
ATOM 1423 N N . ILE A 1 191 ? -0.312 2.025 18.459 1.00 87.62 191 ILE A N 1
ATOM 1424 C CA . ILE A 1 191 ? 0.452 0.810 18.151 1.00 87.62 191 ILE A CA 1
ATOM 1425 C C . ILE A 1 191 ? 0.552 0.602 16.641 1.00 87.62 191 ILE A C 1
ATOM 1427 O O . ILE A 1 191 ? 1.644 0.317 16.160 1.00 87.62 191 ILE A O 1
ATOM 1431 N N . THR A 1 192 ? -0.533 0.789 15.886 1.00 85.81 192 THR A N 1
ATOM 1432 C CA . THR A 1 192 ? -0.517 0.683 14.421 1.00 85.81 192 THR A CA 1
ATOM 1433 C C . THR A 1 192 ? 0.438 1.698 13.796 1.00 85.81 192 THR A C 1
ATOM 1435 O O . THR A 1 192 ? 1.273 1.311 12.985 1.00 85.81 192 THR A O 1
ATOM 1438 N N . ILE A 1 193 ? 0.396 2.973 14.203 1.00 84.75 193 ILE A N 1
ATOM 1439 C CA . ILE A 1 193 ? 1.302 4.010 13.675 1.00 84.75 193 ILE A CA 1
ATOM 1440 C C . ILE A 1 193 ? 2.760 3.696 14.018 1.00 84.75 193 ILE A C 1
ATOM 1442 O O . ILE A 1 193 ? 3.634 3.794 13.156 1.00 84.75 193 ILE A O 1
ATOM 1446 N N . ALA A 1 194 ? 3.034 3.295 15.261 1.00 88.75 194 ALA A N 1
ATOM 1447 C CA . ALA A 1 194 ? 4.378 2.925 15.689 1.00 88.75 194 ALA A CA 1
ATOM 1448 C C . ALA A 1 194 ? 4.893 1.696 14.922 1.00 88.75 194 ALA A C 1
ATOM 1450 O O . ALA A 1 194 ? 6.016 1.707 14.418 1.00 88.75 194 ALA A O 1
ATOM 1451 N N . ALA A 1 195 ? 4.063 0.660 14.782 1.00 89.94 195 ALA A N 1
ATOM 1452 C CA . ALA A 1 195 ? 4.389 -0.558 14.049 1.00 89.94 195 ALA A CA 1
ATOM 1453 C C . ALA A 1 195 ? 4.616 -0.287 12.560 1.00 89.94 195 ALA A C 1
ATOM 1455 O O . ALA A 1 195 ? 5.563 -0.823 11.990 1.00 89.94 195 ALA A O 1
ATOM 1456 N N . LEU A 1 196 ? 3.810 0.584 11.950 1.00 88.19 196 LEU A N 1
ATOM 1457 C CA . LEU A 1 196 ? 3.990 1.025 10.572 1.00 88.19 196 LEU A CA 1
ATOM 1458 C C . LEU A 1 196 ? 5.309 1.789 10.403 1.00 88.19 196 LEU A C 1
ATOM 1460 O O . LEU A 1 196 ? 6.075 1.493 9.489 1.00 88.19 196 LEU A O 1
ATOM 1464 N N . GLY A 1 197 ? 5.625 2.719 11.310 1.00 87.12 197 GLY A N 1
ATOM 1465 C CA . GLY A 1 197 ? 6.894 3.453 11.298 1.00 87.12 197 GLY A CA 1
ATOM 1466 C C . GLY A 1 197 ? 8.110 2.528 11.410 1.00 87.12 197 GLY A C 1
ATOM 1467 O O . GLY A 1 197 ? 9.037 2.614 10.603 1.00 87.12 197 GLY A O 1
ATOM 1468 N N . VAL A 1 198 ? 8.083 1.584 12.357 1.00 90.94 198 VAL A N 1
ATOM 1469 C CA . VAL A 1 198 ? 9.116 0.542 12.501 1.00 90.94 198 VAL A CA 1
ATOM 1470 C C . VAL A 1 198 ? 9.182 -0.343 11.256 1.00 90.94 198 VAL A C 1
ATOM 1472 O O . VAL A 1 198 ? 10.274 -0.665 10.784 1.00 90.94 198 VAL A O 1
ATOM 1475 N N . GLY A 1 199 ? 8.028 -0.707 10.702 1.00 89.38 199 GLY A N 1
ATOM 1476 C CA . GLY A 1 199 ? 7.894 -1.500 9.490 1.00 89.38 199 GLY A CA 1
ATOM 1477 C C . GLY A 1 199 ? 8.541 -0.836 8.283 1.00 89.38 199 GLY A C 1
ATOM 1478 O O . GLY A 1 199 ? 9.341 -1.471 7.607 1.00 89.38 199 GLY A O 1
ATOM 1479 N N . ILE A 1 200 ? 8.290 0.452 8.049 1.00 87.56 200 ILE A N 1
ATOM 1480 C CA . ILE A 1 200 ? 8.897 1.222 6.952 1.00 87.56 200 ILE A CA 1
ATOM 1481 C C . ILE A 1 200 ? 10.412 1.340 7.142 1.00 87.56 200 ILE A C 1
ATOM 1483 O O . ILE A 1 200 ? 11.173 1.109 6.203 1.00 87.56 200 ILE A O 1
ATOM 1487 N N . LEU A 1 201 ? 10.879 1.629 8.362 1.00 88.50 201 LEU A N 1
ATOM 1488 C CA . LEU A 1 201 ? 12.314 1.687 8.666 1.00 88.50 201 LEU A CA 1
ATOM 1489 C C . LEU A 1 201 ? 13.007 0.343 8.404 1.00 88.50 201 LEU A C 1
ATOM 1491 O O . LEU A 1 201 ? 14.083 0.289 7.803 1.00 88.50 201 LEU A O 1
ATOM 1495 N N . THR A 1 202 ? 12.378 -0.748 8.835 1.00 89.12 202 THR A N 1
ATOM 1496 C CA . THR A 1 202 ? 12.888 -2.111 8.648 1.00 89.12 202 THR A CA 1
ATOM 1497 C C . THR A 1 202 ? 12.822 -2.521 7.181 1.00 89.12 202 THR A C 1
ATOM 1499 O O . THR A 1 202 ? 13.781 -3.073 6.649 1.00 89.12 202 THR A O 1
ATOM 1502 N N . GLY A 1 203 ? 11.735 -2.184 6.496 1.00 87.06 203 GLY A N 1
ATOM 1503 C CA . GLY A 1 203 ? 11.523 -2.416 5.074 1.00 87.06 203 GLY A CA 1
ATOM 1504 C C . GLY A 1 203 ? 12.554 -1.706 4.202 1.00 87.06 203 GLY A C 1
ATOM 1505 O O . GLY A 1 203 ? 13.080 -2.289 3.251 1.00 87.06 203 GLY A O 1
ATOM 1506 N N . ASN A 1 204 ? 12.946 -0.490 4.585 1.00 86.38 204 ASN A N 1
ATOM 1507 C CA . ASN A 1 204 ? 14.032 0.228 3.930 1.00 86.38 204 ASN A CA 1
ATOM 1508 C C . ASN A 1 204 ? 15.384 -0.484 4.116 1.00 86.38 204 ASN A C 1
ATOM 1510 O O . ASN A 1 204 ? 16.133 -0.649 3.154 1.00 86.38 204 ASN A O 1
ATOM 1514 N N . ARG A 1 205 ? 15.676 -1.002 5.321 1.00 86.12 205 ARG A N 1
ATOM 1515 C CA . ARG A 1 205 ? 16.880 -1.826 5.558 1.00 86.12 205 ARG A CA 1
ATOM 1516 C C . ARG A 1 205 ? 16.869 -3.113 4.735 1.00 86.12 205 ARG A C 1
ATOM 1518 O O . ARG A 1 205 ? 17.895 -3.473 4.165 1.00 86.12 205 ARG A O 1
ATOM 1525 N N . VAL A 1 206 ? 15.721 -3.785 4.642 1.00 86.19 206 VAL A N 1
ATOM 1526 C CA . VAL A 1 206 ? 15.552 -4.979 3.799 1.00 86.19 206 VAL A CA 1
ATOM 1527 C C . VAL A 1 206 ? 15.774 -4.630 2.328 1.00 86.19 206 VAL A C 1
ATOM 1529 O O . VAL A 1 206 ? 16.486 -5.357 1.644 1.00 86.19 206 VAL A O 1
ATOM 1532 N N . SER A 1 207 ? 15.259 -3.495 1.855 1.00 82.81 207 SER A N 1
ATOM 1533 C CA . SER A 1 207 ? 15.492 -3.014 0.485 1.00 82.81 207 SER A CA 1
ATOM 1534 C C . SER A 1 207 ? 16.971 -2.749 0.207 1.00 82.81 207 SER A C 1
ATOM 1536 O O . SER A 1 207 ? 17.485 -3.172 -0.826 1.00 82.81 207 SER A O 1
ATOM 1538 N N . ASN A 1 208 ? 17.685 -2.105 1.136 1.00 83.00 208 ASN A N 1
ATOM 1539 C CA . ASN A 1 208 ? 19.130 -1.889 1.009 1.00 83.00 208 ASN A CA 1
ATOM 1540 C C . ASN A 1 208 ? 19.889 -3.221 0.994 1.00 83.00 208 ASN A C 1
ATOM 1542 O O . ASN A 1 208 ? 20.734 -3.435 0.129 1.00 83.00 208 ASN A O 1
ATOM 1546 N N . MET A 1 209 ? 19.516 -4.167 1.861 1.00 84.44 209 MET A N 1
ATOM 1547 C CA . MET A 1 209 ? 20.102 -5.508 1.864 1.00 84.44 209 MET A CA 1
ATOM 1548 C C . MET A 1 209 ? 19.845 -6.257 0.548 1.00 84.44 209 MET A C 1
ATOM 1550 O O . MET A 1 209 ? 20.750 -6.915 0.040 1.00 84.44 209 MET A O 1
ATOM 1554 N N . LEU A 1 210 ? 18.637 -6.175 -0.017 1.00 82.88 210 LEU A N 1
ATOM 1555 C CA . LEU A 1 210 ? 18.308 -6.781 -1.310 1.00 82.88 210 LEU A CA 1
ATOM 1556 C C . LEU A 1 210 ? 19.143 -6.152 -2.430 1.00 82.88 210 LEU A C 1
ATOM 1558 O O . LEU A 1 210 ? 19.720 -6.869 -3.248 1.00 82.88 210 LEU A O 1
ATOM 1562 N N . ASN A 1 211 ? 19.270 -4.826 -2.438 1.00 79.12 211 ASN A N 1
ATOM 1563 C CA . ASN A 1 211 ? 20.097 -4.115 -3.409 1.00 79.12 211 ASN A CA 1
ATOM 1564 C C . ASN A 1 211 ? 21.568 -4.548 -3.339 1.00 79.12 211 ASN A C 1
ATOM 1566 O O . ASN A 1 211 ? 22.159 -4.852 -4.375 1.00 79.12 211 ASN A O 1
ATOM 1570 N N . GLU A 1 212 ? 22.136 -4.651 -2.138 1.00 81.88 212 GLU A N 1
ATOM 1571 C CA . GLU A 1 212 ? 23.538 -5.028 -1.948 1.00 81.88 212 GLU A CA 1
ATOM 1572 C C . GLU A 1 212 ? 23.803 -6.516 -2.207 1.00 81.88 212 GLU A C 1
ATOM 1574 O O . GLU A 1 212 ? 24.756 -6.862 -2.906 1.00 81.88 212 GLU A O 1
ATOM 1579 N N . LYS A 1 213 ? 22.973 -7.407 -1.654 1.00 81.44 213 LYS A N 1
ATOM 1580 C CA . LYS A 1 213 ? 23.238 -8.855 -1.655 1.00 81.44 213 LYS A CA 1
ATOM 1581 C C . LYS A 1 213 ? 22.687 -9.583 -2.874 1.00 81.44 213 LYS A C 1
ATOM 1583 O O . LYS A 1 213 ? 23.312 -10.537 -3.316 1.00 81.44 213 LYS A O 1
ATOM 1588 N N . VAL A 1 214 ? 21.530 -9.167 -3.391 1.00 80.12 214 VAL A N 1
ATOM 1589 C CA . VAL A 1 214 ? 20.863 -9.841 -4.522 1.00 80.12 214 VAL A CA 1
ATOM 1590 C C . VAL A 1 214 ? 21.188 -9.146 -5.836 1.00 80.12 214 VAL A C 1
ATOM 1592 O O . VAL A 1 214 ? 21.424 -9.802 -6.846 1.00 80.12 214 VAL A O 1
ATOM 1595 N N . PHE A 1 215 ? 21.218 -7.814 -5.833 1.00 79.31 215 PHE A N 1
ATOM 1596 C CA . PHE A 1 215 ? 21.430 -7.034 -7.054 1.00 79.31 215 PHE A CA 1
ATOM 1597 C C . PHE A 1 215 ? 22.839 -6.449 -7.187 1.00 79.31 215 PHE A C 1
ATOM 1599 O O . PHE A 1 215 ? 23.118 -5.802 -8.196 1.00 79.31 215 PHE A O 1
ATOM 1606 N N . HIS A 1 216 ? 23.715 -6.681 -6.203 1.00 80.50 216 HIS A N 1
ATOM 1607 C CA . HIS A 1 216 ? 25.111 -6.230 -6.180 1.00 80.50 216 HIS A CA 1
ATOM 1608 C C . HIS A 1 216 ? 25.293 -4.737 -6.491 1.00 80.50 216 HIS A C 1
ATOM 1610 O O . HIS A 1 216 ? 26.276 -4.329 -7.109 1.00 80.50 216 HIS A O 1
ATOM 1616 N N . LYS A 1 217 ? 24.341 -3.902 -6.060 1.00 70.75 217 LYS A N 1
ATOM 1617 C CA . LYS A 1 217 ? 24.425 -2.444 -6.159 1.00 70.75 217 LYS A CA 1
ATOM 1618 C C . LYS A 1 217 ? 24.309 -1.830 -4.770 1.00 70.75 217 LYS A C 1
ATOM 1620 O O . LYS A 1 217 ? 23.300 -2.015 -4.096 1.00 70.75 217 LYS A O 1
ATOM 1625 N N . LYS A 1 218 ? 25.318 -1.052 -4.372 1.00 59.53 218 LYS A N 1
ATOM 1626 C CA . LYS A 1 218 ? 25.202 -0.164 -3.212 1.00 59.53 218 LYS A CA 1
ATOM 1627 C C . LYS A 1 218 ? 24.273 0.977 -3.588 1.00 59.53 218 LYS A C 1
ATOM 1629 O O . LYS A 1 218 ? 24.629 1.817 -4.405 1.00 59.53 218 LYS A O 1
ATOM 1634 N N . VAL A 1 219 ? 23.068 0.945 -3.039 1.00 60.41 219 VAL A N 1
ATOM 1635 C CA . VAL A 1 219 ? 22.080 2.008 -3.192 1.00 60.41 219 VAL A CA 1
ATOM 1636 C C . VAL A 1 219 ? 21.605 2.335 -1.793 1.00 60.41 219 VAL A C 1
ATOM 1638 O O . VAL A 1 219 ? 20.966 1.492 -1.164 1.00 60.41 219 VAL A O 1
ATOM 1641 N N . ASP A 1 220 ? 21.912 3.536 -1.312 1.00 59.28 220 ASP A N 1
ATOM 1642 C CA . ASP A 1 220 ? 21.323 4.043 -0.077 1.00 59.28 220 ASP A CA 1
ATOM 1643 C C . ASP A 1 220 ? 19.899 4.506 -0.393 1.00 59.28 220 ASP A C 1
ATOM 1645 O O . ASP A 1 220 ? 19.629 5.670 -0.701 1.00 59.28 220 ASP A O 1
ATOM 1649 N N . ARG A 1 221 ? 18.947 3.565 -0.371 1.00 62.69 221 ARG A N 1
ATOM 1650 C CA . ARG A 1 221 ? 17.535 3.910 -0.524 1.00 62.69 221 ARG A CA 1
ATOM 1651 C C . ARG A 1 221 ? 17.145 4.758 0.687 1.00 62.69 221 ARG A C 1
ATOM 1653 O O . ARG A 1 221 ? 17.173 4.300 1.830 1.00 62.69 221 ARG A O 1
ATOM 1660 N N . LYS A 1 222 ? 16.808 6.022 0.440 1.00 70.44 222 LYS A N 1
ATOM 1661 C CA . LYS A 1 222 ? 16.173 6.899 1.431 1.00 70.44 222 LYS A CA 1
ATOM 1662 C C . LYS A 1 222 ? 14.674 6.617 1.454 1.00 70.44 222 LYS A C 1
ATOM 1664 O O . LYS A 1 222 ? 14.093 6.348 0.403 1.00 70.44 222 LYS A O 1
ATOM 1669 N N . ILE A 1 223 ? 14.063 6.733 2.633 1.00 70.62 223 ILE A N 1
ATOM 1670 C CA . ILE A 1 223 ? 12.608 6.623 2.800 1.00 70.62 223 ILE A CA 1
ATOM 1671 C C . ILE A 1 223 ? 11.942 7.709 1.955 1.00 70.62 223 ILE A C 1
ATOM 1673 O O . ILE A 1 223 ? 12.268 8.893 2.080 1.00 70.62 223 ILE A O 1
ATOM 1677 N N . LYS A 1 224 ? 11.014 7.313 1.089 1.00 75.88 224 LYS A N 1
ATOM 1678 C CA . LYS A 1 224 ? 10.235 8.214 0.239 1.00 75.88 224 LYS A CA 1
ATOM 1679 C C . LYS A 1 224 ? 8.822 8.342 0.796 1.00 75.88 224 LYS A C 1
ATOM 1681 O O . LYS A 1 224 ? 8.261 7.390 1.324 1.00 75.88 224 LYS A O 1
ATOM 1686 N N . GLY A 1 225 ? 8.188 9.499 0.596 1.00 68.00 225 GLY A N 1
ATOM 1687 C CA . GLY A 1 225 ? 6.779 9.694 0.975 1.00 68.00 225 GLY A CA 1
ATOM 1688 C C . GLY A 1 225 ? 5.820 8.704 0.294 1.00 68.00 225 GLY A C 1
ATOM 1689 O O . GLY A 1 225 ? 4.770 8.373 0.829 1.00 68.00 225 GLY A O 1
ATOM 1690 N N . SER A 1 226 ? 6.208 8.165 -0.861 1.00 73.88 226 SER A N 1
ATOM 1691 C CA . SER A 1 226 ? 5.490 7.093 -1.553 1.00 73.88 226 SER A CA 1
ATOM 1692 C C . SER A 1 226 ? 5.495 5.751 -0.827 1.00 73.88 226 SER A C 1
ATOM 1694 O O . SER A 1 226 ? 4.618 4.938 -1.096 1.00 73.88 226 SER A O 1
ATOM 1696 N N . ASP A 1 227 ? 6.447 5.509 0.076 1.00 77.62 227 ASP A N 1
ATOM 1697 C CA . ASP A 1 227 ? 6.552 4.246 0.819 1.00 77.62 227 ASP A CA 1
ATOM 1698 C C . ASP A 1 227 ? 5.395 4.092 1.823 1.00 77.62 227 ASP A C 1
ATOM 1700 O O . ASP A 1 227 ? 5.100 2.990 2.271 1.00 77.62 227 ASP A O 1
ATOM 1704 N N . PHE A 1 228 ? 4.690 5.191 2.117 1.00 75.88 228 PHE A N 1
ATOM 1705 C CA . PHE A 1 228 ? 3.464 5.218 2.915 1.00 75.88 228 PHE A CA 1
ATOM 1706 C C . PHE A 1 228 ? 2.205 4.935 2.091 1.00 75.88 228 PHE A C 1
ATOM 1708 O O . PHE A 1 228 ? 1.168 4.625 2.670 1.00 75.88 228 PHE A O 1
ATOM 1715 N N . ALA A 1 229 ? 2.266 5.041 0.757 1.00 78.44 229 ALA A N 1
ATOM 1716 C CA . ALA A 1 229 ? 1.096 4.879 -0.105 1.00 78.44 229 ALA A CA 1
ATOM 1717 C C . ALA A 1 229 ? 0.390 3.519 0.078 1.00 78.44 229 ALA A C 1
ATOM 1719 O O . ALA A 1 229 ? -0.838 3.515 0.160 1.00 78.44 229 ALA A O 1
ATOM 1720 N N . PRO A 1 230 ? 1.099 2.380 0.217 1.00 76.56 230 PRO A N 1
ATOM 1721 C CA . PRO A 1 230 ? 0.438 1.095 0.450 1.00 76.56 230 PRO A CA 1
ATOM 1722 C C . PRO A 1 230 ? -0.326 1.001 1.772 1.00 76.56 230 PRO A C 1
ATOM 1724 O O . PRO A 1 230 ? -1.196 0.150 1.880 1.00 76.56 230 PRO A O 1
ATOM 1727 N N . HIS A 1 231 ? -0.010 1.873 2.734 1.00 80.88 231 HIS A N 1
ATOM 1728 C CA . HIS A 1 231 ? -0.488 1.823 4.123 1.00 80.88 231 HIS A CA 1
ATOM 1729 C C . HIS A 1 231 ? -1.390 3.012 4.463 1.00 80.88 231 HIS A C 1
ATOM 1731 O O . HIS A 1 231 ? -1.538 3.407 5.623 1.00 80.88 231 HIS A O 1
ATOM 1737 N N . VAL A 1 232 ? -1.949 3.663 3.436 1.00 77.25 232 VAL A N 1
ATOM 1738 C CA . VAL A 1 232 ? -2.861 4.798 3.619 1.00 77.25 232 VAL A CA 1
ATOM 1739 C C . VAL A 1 232 ? -4.123 4.370 4.360 1.00 77.25 232 VAL A C 1
ATOM 1741 O O . VAL A 1 232 ? -4.685 5.185 5.083 1.00 77.25 232 VAL A O 1
ATOM 1744 N N . ASP A 1 233 ? -4.564 3.123 4.236 1.00 73.81 233 ASP A N 1
ATOM 1745 C CA . ASP A 1 233 ? -5.675 2.573 5.010 1.00 73.81 233 ASP A CA 1
ATOM 1746 C C . ASP A 1 233 ? -5.389 2.568 6.518 1.00 73.81 233 ASP A C 1
ATOM 1748 O O . ASP A 1 233 ? -6.158 3.164 7.276 1.00 73.81 233 ASP A O 1
ATOM 1752 N N . ASP A 1 234 ? -4.261 1.991 6.936 1.00 75.94 234 ASP A N 1
ATOM 1753 C CA . ASP A 1 234 ? -3.820 1.905 8.328 1.00 75.94 234 ASP A CA 1
ATOM 1754 C C . ASP A 1 234 ? -3.603 3.293 8.921 1.00 75.94 234 ASP A C 1
ATOM 1756 O O . ASP A 1 234 ? -4.107 3.609 10.003 1.00 75.94 234 ASP A O 1
ATOM 1760 N N . LEU A 1 235 ? -2.901 4.161 8.185 1.00 72.94 235 LEU A N 1
ATOM 1761 C CA . LEU A 1 235 ? -2.635 5.528 8.617 1.00 72.94 235 LEU A CA 1
ATOM 1762 C C . LEU A 1 235 ? -3.936 6.312 8.780 1.00 72.94 235 LEU A C 1
ATOM 1764 O O . LEU A 1 235 ? -4.107 7.047 9.747 1.00 72.94 235 LEU A O 1
ATOM 1768 N N . SER A 1 236 ? -4.878 6.144 7.862 1.00 69.56 236 SER A N 1
ATOM 1769 C CA . SER A 1 236 ? -6.129 6.899 7.878 1.00 69.56 236 SER A CA 1
ATOM 1770 C C . SER A 1 236 ? -7.103 6.400 8.925 1.00 69.56 236 SER A C 1
ATOM 1772 O O . SER A 1 236 ? -7.788 7.206 9.557 1.00 69.56 236 SER A O 1
ATOM 1774 N N . MET A 1 237 ? -7.149 5.089 9.145 1.00 70.06 237 MET A N 1
ATOM 1775 C CA . MET A 1 237 ? -7.891 4.495 10.248 1.00 70.06 237 MET A CA 1
ATOM 1776 C C . MET A 1 237 ? -7.314 4.951 11.586 1.00 70.06 237 MET A C 1
ATOM 1778 O O . MET A 1 237 ? -8.066 5.425 12.435 1.00 70.06 237 MET A O 1
ATOM 1782 N N . ALA A 1 238 ? -5.991 4.910 11.752 1.00 72.12 238 ALA A N 1
ATOM 1783 C CA . ALA A 1 238 ? -5.341 5.372 12.970 1.00 72.12 238 ALA A CA 1
ATOM 1784 C C . ALA A 1 238 ? -5.542 6.881 13.199 1.00 72.12 238 ALA A C 1
ATOM 1786 O O . ALA A 1 238 ? -5.938 7.288 14.288 1.00 72.12 238 ALA A O 1
ATOM 1787 N N . VAL A 1 239 ? -5.371 7.717 12.171 1.00 67.31 239 VAL A N 1
ATOM 1788 C CA . VAL A 1 239 ? -5.599 9.170 12.257 1.00 67.31 239 VAL A CA 1
ATOM 1789 C C . VAL A 1 239 ? -7.066 9.491 12.543 1.00 67.31 239 VAL A C 1
ATOM 1791 O O . VAL A 1 239 ? -7.337 10.364 13.359 1.00 67.31 239 VAL A O 1
ATOM 1794 N N . THR A 1 240 ? -8.025 8.769 11.956 1.00 67.12 240 THR A N 1
ATOM 1795 C CA . THR A 1 240 ? -9.455 8.993 12.244 1.00 67.12 240 THR A CA 1
ATOM 1796 C C . THR A 1 240 ? -9.842 8.565 13.662 1.00 67.12 240 THR A C 1
ATOM 1798 O O . THR A 1 240 ? -10.780 9.111 14.232 1.00 67.12 240 THR A O 1
ATOM 1801 N N . LEU A 1 241 ? -9.141 7.596 14.252 1.00 65.25 241 LEU A N 1
ATOM 1802 C CA . LEU A 1 241 ? -9.325 7.238 15.661 1.00 65.25 241 LEU A CA 1
ATOM 1803 C C . LEU A 1 241 ? -8.724 8.286 16.611 1.00 65.25 241 LEU A C 1
ATOM 1805 O O . LEU A 1 241 ? -9.177 8.390 17.749 1.00 65.25 241 LEU A O 1
ATOM 1809 N N . MET A 1 242 ? -7.736 9.063 16.150 1.00 62.66 242 MET A N 1
ATOM 1810 C CA . MET A 1 242 ? -7.074 10.114 16.933 1.00 62.66 242 MET A CA 1
ATOM 1811 C C . MET A 1 242 ? -7.655 11.522 16.724 1.00 62.66 242 MET A C 1
ATOM 1813 O O . MET A 1 242 ? -7.492 12.371 17.595 1.00 62.66 242 MET A O 1
ATOM 1817 N N . ALA A 1 243 ? -8.326 11.787 15.603 1.00 57.88 243 ALA A N 1
ATOM 1818 C CA . ALA A 1 243 ? -8.981 13.060 15.309 1.00 57.88 243 ALA A CA 1
ATOM 1819 C C . ALA A 1 243 ? -10.505 12.937 15.477 1.00 57.88 243 ALA A C 1
ATOM 1821 O O . ALA A 1 243 ? -11.113 11.984 14.988 1.00 57.88 243 ALA A O 1
ATOM 1822 N N . GLU A 1 244 ? -11.148 13.898 16.153 1.00 52.75 244 GLU A N 1
ATOM 1823 C CA . GLU A 1 244 ? -12.611 13.919 16.278 1.00 52.75 244 GLU A CA 1
ATOM 1824 C C . GLU A 1 244 ? -13.283 13.855 14.894 1.00 52.75 244 GLU A C 1
ATOM 1826 O O . GLU A 1 244 ? -12.880 14.536 13.951 1.00 52.75 244 GLU A O 1
ATOM 1831 N N . LYS A 1 245 ? -14.283 12.967 14.786 1.00 45.59 245 LYS A N 1
ATOM 1832 C CA . LYS A 1 245 ? -14.988 12.531 13.566 1.00 45.59 245 LYS A CA 1
ATOM 1833 C C . LYS A 1 245 ? -14.952 13.505 12.382 1.00 45.59 245 LYS A C 1
ATOM 1835 O O . LYS A 1 245 ? -15.455 14.620 12.459 1.00 45.59 245 LYS A O 1
ATOM 1840 N N . SER A 1 246 ? -14.656 12.960 11.204 1.00 48.41 246 SER A N 1
ATOM 1841 C CA . SER A 1 246 ? -15.193 13.494 9.951 1.00 48.41 246 SER A CA 1
ATOM 1842 C C . SER A 1 246 ? -15.453 12.379 8.935 1.00 48.41 246 SER A C 1
ATOM 1844 O O . SER A 1 246 ? -14.970 11.257 9.087 1.00 48.41 246 SER A O 1
ATOM 1846 N N . ALA A 1 247 ? -16.187 12.708 7.868 1.00 50.56 247 ALA A N 1
ATOM 1847 C CA . ALA A 1 247 ? -16.446 11.912 6.659 1.00 50.56 247 ALA A CA 1
ATOM 1848 C C . ALA A 1 247 ? -15.176 11.374 5.945 1.00 50.56 247 ALA A C 1
ATOM 1850 O O . ALA A 1 247 ? -15.270 10.710 4.911 1.00 50.56 247 ALA A O 1
ATOM 1851 N N . LEU A 1 248 ? -13.998 11.642 6.514 1.00 49.31 248 LEU A N 1
ATOM 1852 C CA . LEU A 1 248 ? -12.675 11.183 6.118 1.00 49.31 248 LEU A CA 1
ATOM 1853 C C . LEU A 1 248 ? -12.553 9.654 6.069 1.00 49.31 248 LEU A C 1
ATOM 1855 O O . LEU A 1 248 ? -12.097 9.159 5.045 1.00 49.31 248 LEU A O 1
ATOM 1859 N N . SER A 1 249 ? -13.015 8.884 7.066 1.00 48.97 249 SER A N 1
ATOM 1860 C CA . SER A 1 249 ? -12.783 7.421 7.045 1.00 48.97 249 SER A CA 1
ATOM 1861 C C . SER A 1 249 ? -13.412 6.736 5.831 1.00 48.97 249 SER A C 1
ATOM 1863 O O . SER A 1 249 ? -12.756 5.945 5.167 1.00 48.97 249 SER A O 1
ATOM 1865 N N . THR A 1 250 ? -14.653 7.093 5.481 1.00 51.72 250 THR A N 1
ATOM 1866 C CA . THR A 1 250 ? -15.368 6.495 4.340 1.00 51.72 250 THR A CA 1
ATOM 1867 C C . THR A 1 250 ? -14.814 6.964 2.994 1.00 51.72 250 THR A C 1
ATOM 1869 O O . THR A 1 250 ? -14.820 6.196 2.035 1.00 51.72 250 THR A O 1
ATOM 1872 N N . SER A 1 251 ? -14.331 8.209 2.896 1.00 51.78 251 SER A N 1
ATOM 1873 C CA . SER A 1 251 ? -13.656 8.690 1.684 1.00 51.78 251 SER A CA 1
ATOM 1874 C C . SER A 1 251 ? -12.283 8.055 1.496 1.00 51.78 251 SER A C 1
ATOM 1876 O O . SER A 1 251 ? -11.894 7.831 0.355 1.00 51.78 251 SER A O 1
ATOM 1878 N N . ILE A 1 252 ? -11.573 7.716 2.575 1.00 53.66 252 ILE A N 1
ATOM 1879 C CA . ILE A 1 252 ? -10.221 7.171 2.465 1.00 53.66 252 ILE A CA 1
ATOM 1880 C C . ILE A 1 252 ? -10.221 5.676 2.139 1.00 53.66 252 ILE A C 1
ATOM 1882 O O . ILE A 1 252 ? -9.467 5.264 1.267 1.00 53.66 252 ILE A O 1
ATOM 1886 N N . THR A 1 253 ? -11.121 4.854 2.690 1.00 57.19 253 THR A N 1
ATOM 1887 C CA . THR A 1 253 ? -11.185 3.428 2.288 1.00 57.19 253 THR A CA 1
ATOM 1888 C C . THR A 1 253 ? -11.435 3.262 0.779 1.00 57.19 253 THR A C 1
ATOM 1890 O O . THR A 1 253 ? -10.984 2.302 0.164 1.00 57.19 253 THR A O 1
ATOM 1893 N N . ARG A 1 254 ? -12.105 4.240 0.154 1.00 63.12 254 ARG A N 1
ATOM 1894 C CA . ARG A 1 254 ? -12.355 4.294 -1.297 1.00 63.12 254 ARG A CA 1
ATOM 1895 C C . ARG A 1 254 ? -11.129 4.695 -2.120 1.00 63.12 254 ARG A C 1
ATOM 1897 O O . ARG A 1 254 ? -11.095 4.420 -3.316 1.00 63.12 254 ARG A O 1
ATOM 1904 N N . THR A 1 255 ? -10.140 5.352 -1.515 1.00 69.75 255 THR A N 1
ATOM 1905 C CA . THR A 1 255 ? -8.909 5.779 -2.195 1.00 69.75 255 THR A CA 1
ATOM 1906 C C . THR A 1 255 ? -7.768 4.780 -2.037 1.00 69.75 255 THR A C 1
ATOM 1908 O O . THR A 1 255 ? -6.823 4.844 -2.819 1.00 69.75 255 THR A O 1
ATOM 1911 N N . VAL A 1 256 ? -7.868 3.812 -1.117 1.00 73.50 256 VAL A N 1
ATOM 1912 C CA . VAL A 1 256 ? -6.857 2.758 -0.897 1.00 73.50 256 VAL A CA 1
ATOM 1913 C C . VAL A 1 256 ? -6.441 2.057 -2.199 1.00 73.50 256 VAL A C 1
ATOM 1915 O O . VAL A 1 256 ? -5.243 2.033 -2.482 1.00 73.50 256 VAL A O 1
ATOM 1918 N N . PRO A 1 257 ? -7.360 1.592 -3.077 1.00 76.69 257 PRO A N 1
ATOM 1919 C CA . PRO A 1 257 ? -6.954 0.990 -4.349 1.00 76.69 257 PRO A CA 1
ATOM 1920 C C . PRO A 1 257 ? -6.152 1.946 -5.245 1.00 76.69 257 PRO A C 1
ATOM 1922 O O . PRO A 1 257 ? -5.228 1.519 -5.929 1.00 76.69 257 PRO A O 1
ATOM 1925 N N . ALA A 1 258 ? -6.460 3.246 -5.221 1.00 81.06 258 ALA A N 1
ATOM 1926 C CA . ALA A 1 258 ? -5.726 4.238 -6.003 1.00 81.06 258 ALA A CA 1
ATOM 1927 C C . ALA A 1 258 ? -4.305 4.460 -5.460 1.00 81.06 258 ALA A C 1
ATOM 1929 O O . ALA A 1 258 ? -3.362 4.570 -6.244 1.00 81.06 258 ALA A O 1
ATOM 1930 N N . PHE A 1 259 ? -4.123 4.477 -4.137 1.00 82.69 259 PHE A N 1
ATOM 1931 C CA . PHE A 1 259 ? -2.793 4.562 -3.529 1.00 82.69 259 PHE A CA 1
ATOM 1932 C C . PHE A 1 259 ? -1.969 3.292 -3.749 1.00 82.69 259 PHE A C 1
ATOM 1934 O O . PHE A 1 259 ? -0.763 3.373 -3.983 1.00 82.69 259 PHE A O 1
ATOM 1941 N N . LEU A 1 260 ? -2.616 2.127 -3.790 1.00 86.44 260 LEU A N 1
ATOM 1942 C CA . LEU A 1 260 ? -1.958 0.862 -4.103 1.00 86.44 260 LEU A CA 1
ATOM 1943 C C . LEU A 1 260 ? -1.455 0.786 -5.549 1.00 86.44 260 LEU A C 1
ATOM 1945 O O . LEU A 1 260 ? -0.599 -0.047 -5.827 1.00 86.44 260 LEU A O 1
ATOM 1949 N N . CYS A 1 261 ? -1.864 1.683 -6.455 1.00 90.38 261 CYS A N 1
ATOM 1950 C CA . CYS A 1 261 ? -1.237 1.824 -7.776 1.00 90.38 261 CYS A CA 1
ATOM 1951 C C . CYS A 1 261 ? 0.197 2.388 -7.707 1.00 90.38 261 CYS A C 1
ATOM 1953 O O . CYS A 1 261 ? 0.985 2.159 -8.630 1.00 90.38 261 CYS A O 1
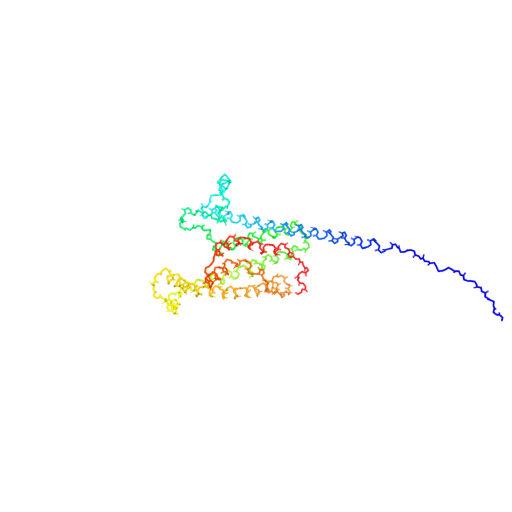ATOM 1955 N N . VAL A 1 262 ? 0.551 3.133 -6.649 1.00 90.25 262 VAL A N 1
ATOM 1956 C CA . VAL A 1 262 ? 1.836 3.849 -6.532 1.00 90.25 262 VAL A CA 1
ATOM 1957 C C . VAL A 1 262 ? 3.043 2.903 -6.574 1.00 90.25 262 VAL A C 1
ATOM 1959 O O . VAL A 1 262 ? 3.929 3.163 -7.391 1.00 90.25 262 VAL A O 1
ATOM 1962 N N . PRO A 1 263 ? 3.095 1.793 -5.808 1.00 90.75 263 PRO A N 1
ATOM 1963 C CA . PRO A 1 263 ? 4.168 0.801 -5.915 1.00 90.75 263 PRO A CA 1
ATOM 1964 C C . PRO A 1 263 ? 4.414 0.317 -7.345 1.00 90.75 263 PRO A C 1
ATOM 1966 O O . PRO A 1 263 ? 5.556 0.283 -7.800 1.00 90.75 263 PRO A O 1
ATOM 1969 N N . GLY A 1 264 ? 3.345 0.006 -8.085 1.00 92.50 264 GLY A N 1
ATOM 1970 C CA . GLY A 1 264 ? 3.440 -0.401 -9.481 1.00 92.50 264 GLY A CA 1
ATOM 1971 C C . GLY A 1 264 ? 3.935 0.700 -10.395 1.00 92.50 264 GLY A C 1
ATOM 1972 O O . GLY A 1 264 ? 4.804 0.463 -11.234 1.00 92.50 264 GLY A O 1
ATOM 1973 N N . VAL A 1 265 ? 3.465 1.929 -10.197 1.00 94.25 265 VAL A N 1
ATOM 1974 C CA . VAL A 1 265 ? 3.960 3.073 -10.965 1.00 94.25 265 VAL A CA 1
ATOM 1975 C C . VAL A 1 265 ? 5.453 3.292 -10.728 1.00 94.25 265 VAL A C 1
ATOM 1977 O O . VAL A 1 265 ? 6.194 3.521 -11.680 1.00 94.25 265 VAL A O 1
ATOM 1980 N N . GLN A 1 266 ? 5.925 3.168 -9.488 1.00 91.75 266 GLN A N 1
ATOM 1981 C CA . GLN A 1 266 ? 7.346 3.307 -9.169 1.00 91.75 266 GLN A CA 1
ATOM 1982 C C . GLN A 1 266 ? 8.187 2.181 -9.764 1.00 91.75 266 GLN A C 1
ATOM 1984 O O . GLN A 1 266 ? 9.214 2.455 -10.383 1.00 91.75 266 GLN A O 1
ATOM 1989 N N . ALA A 1 267 ? 7.715 0.939 -9.660 1.00 93.06 267 ALA A N 1
ATOM 1990 C CA . ALA A 1 267 ? 8.351 -0.212 -10.285 1.00 93.06 267 ALA A CA 1
ATOM 1991 C C . ALA A 1 267 ? 8.471 -0.053 -11.809 1.00 93.06 267 ALA A C 1
ATOM 1993 O O . ALA A 1 267 ? 9.537 -0.282 -12.377 1.00 93.06 267 ALA A O 1
ATOM 1994 N N . GLY A 1 268 ? 7.401 0.391 -12.472 1.00 91.06 268 GLY A N 1
ATOM 1995 C CA . GLY A 1 268 ? 7.364 0.564 -13.923 1.00 91.06 268 GLY A CA 1
ATOM 1996 C C . GLY A 1 268 ? 8.153 1.765 -14.446 1.00 91.06 268 GLY A C 1
ATOM 1997 O O . GLY A 1 268 ? 8.550 1.762 -15.609 1.00 91.06 268 GLY A O 1
ATOM 1998 N N . LEU A 1 269 ? 8.406 2.777 -13.611 1.00 93.31 269 LEU A N 1
ATOM 1999 C CA . LEU A 1 269 ? 9.144 3.987 -13.991 1.00 93.31 269 LEU A CA 1
ATOM 2000 C C . LEU A 1 269 ? 10.618 3.985 -13.595 1.00 93.31 269 LEU A C 1
ATOM 2002 O O . LEU A 1 269 ? 11.324 4.918 -13.975 1.00 93.31 269 LEU A O 1
ATOM 2006 N N . ALA A 1 270 ? 11.083 2.975 -12.863 1.00 90.75 270 ALA A N 1
ATOM 2007 C CA . ALA A 1 270 ? 12.468 2.899 -12.425 1.00 90.75 270 ALA A CA 1
ATOM 2008 C C . ALA A 1 270 ? 13.441 2.899 -13.614 1.00 90.75 270 ALA A C 1
ATOM 2010 O O . ALA A 1 270 ? 13.286 2.128 -14.569 1.00 90.75 270 ALA A O 1
ATOM 2011 N N . LYS A 1 271 ? 14.473 3.743 -13.529 1.00 88.31 271 LYS A N 1
ATOM 2012 C CA . LYS A 1 271 ? 15.542 3.846 -14.529 1.00 88.31 271 LYS A CA 1
ATOM 2013 C C . LYS A 1 271 ? 16.891 3.517 -13.922 1.00 88.31 271 LYS A C 1
ATOM 2015 O O . LYS A 1 271 ? 17.108 3.717 -12.732 1.00 88.31 271 LYS A O 1
ATOM 2020 N N . GLU A 1 272 ? 17.833 3.076 -14.757 1.00 77.56 272 GLU A N 1
ATOM 2021 C CA . GLU A 1 272 ? 19.181 2.762 -14.263 1.00 77.56 272 GLU A CA 1
ATOM 2022 C C . GLU A 1 272 ? 19.971 3.973 -13.763 1.00 77.56 272 GLU A C 1
ATOM 2024 O O . GLU A 1 272 ? 20.883 3.809 -12.955 1.00 77.56 272 GLU A O 1
ATOM 2029 N N . THR A 1 273 ? 19.593 5.178 -14.184 1.00 70.00 273 THR A N 1
ATOM 2030 C CA . THR A 1 273 ? 20.178 6.441 -13.720 1.00 70.00 273 THR A CA 1
ATOM 2031 C C . THR A 1 273 ? 19.792 6.801 -12.289 1.00 70.00 273 THR A C 1
ATOM 2033 O O . THR A 1 273 ? 20.551 7.491 -11.621 1.00 70.00 273 THR A O 1
ATOM 2036 N N . ASP A 1 274 ? 18.665 6.298 -11.779 1.00 65.50 274 ASP A N 1
ATOM 2037 C CA . ASP A 1 274 ? 18.127 6.674 -10.459 1.00 65.50 274 ASP A CA 1
ATOM 2038 C C . ASP A 1 274 ? 18.891 6.017 -9.289 1.00 65.50 274 ASP A C 1
ATOM 2040 O O . ASP A 1 274 ? 18.443 6.028 -8.146 1.00 65.50 274 ASP A O 1
ATOM 2044 N N . ILE A 1 275 ? 20.023 5.381 -9.594 1.00 54.31 275 ILE A N 1
ATOM 2045 C CA . ILE A 1 275 ? 20.767 4.454 -8.735 1.00 54.31 275 ILE A CA 1
ATOM 2046 C C . ILE A 1 275 ? 22.198 4.938 -8.468 1.00 54.31 275 ILE A C 1
ATOM 2048 O O . ILE A 1 275 ? 22.892 4.355 -7.644 1.00 54.31 275 ILE A O 1
ATOM 2052 N N . GLN A 1 276 ? 22.645 5.995 -9.151 1.00 35.62 276 GLN A N 1
ATOM 2053 C CA . GLN A 1 276 ? 23.973 6.590 -8.960 1.00 35.62 276 GLN A CA 1
ATOM 2054 C C . GLN A 1 276 ? 24.006 7.729 -7.920 1.00 35.62 276 GLN A C 1
ATOM 2056 O O . GLN A 1 276 ? 25.011 8.431 -7.848 1.00 35.62 276 GLN A O 1
ATOM 2061 N N . ALA A 1 277 ? 22.943 7.924 -7.133 1.00 33.19 277 ALA A N 1
ATOM 2062 C CA . ALA A 1 277 ? 22.851 8.980 -6.120 1.00 33.19 277 ALA A CA 1
ATOM 2063 C C . ALA A 1 277 ? 22.759 8.417 -4.699 1.00 33.19 277 ALA A C 1
ATOM 2065 O O . ALA A 1 277 ? 22.045 7.404 -4.520 1.00 33.19 277 ALA A O 1
#

Secondary structure (DSSP, 8-state):
------------PPP-SHHHHHHHHHHHHHHHHHHHHHHHHHHHHHHHHHHHHHHHHHHHHTT----HHHHHTS-GGGSTTT---BTTBTT--S----HHHHHHHHHHHHHHHHHHHHHHS-GGGHHHHHHHHHHIIIIIIIHHHHHHHHHHHHHHHHHHHHHHTS------HHHHHHHHHHHHHHHHHHHHHHHHHHHHHHHHHHHHHHHHHTS---------GGGGGGGHHHHHHHHHHHS---THHHHHHTTHHHHHHHHHHHHHH--GGGG--

Nearest PDB structures (foldseek):
  5ona-assembly1_A  TM=3.809E-01  e=6.096E+00  Homo sapiens
  3pt8-assembly1_B  TM=2.080E-01  e=6.369E+00  Phacoides pectinatus
  3pt7-assembly1_B  TM=2.050E-01  e=9.442E+00  Phacoides pectinatus
  1duo-assembly1_A  TM=1.752E-01  e=7.587E+00  Physeter macrocephalus

Radius of gyration: 28.06 Å; Cα contacts (8 Å, |Δi|>4): 354; chains: 1; bounding box: 87×73×81 Å

Mean predicted aligned error: 12.44 Å

pLDDT: mean 75.01, std 16.51, range [32.47, 96.81]

Sequence (277 aa):
MSVNPITSFKANRPSSVVRNDSVVNKEDDLKKSKEGKNIKTGVALTSALGVGTALACIAKKQGFSLSPSKIKNTPIKDWAIFKIYNKKHPESRLMEIEEIEILQLAGASVAGGLAGGLVFDDKKNAKAKIRESVNQMLGNVLVPVACVGGASRLYKKNEASILKHIPQMVEKGKTSVVCNKLLKGLPSAVITIAALGVGILTGNRVSNMLNEKVFHKKVDRKIKGSDFAPHVDDLSMAVTLMAEKSALSTSITRTVPAFLCVPGVQAGLAKETDIQA